Protein AF-A0A3S0Z6K5-F1 (afdb_monomer)

Structure (mmCIF, N/CA/C/O backbone):
data_AF-A0A3S0Z6K5-F1
#
_entry.id   AF-A0A3S0Z6K5-F1
#
loop_
_atom_site.group_PDB
_atom_site.id
_atom_site.type_symbol
_atom_site.label_atom_id
_atom_site.label_alt_id
_at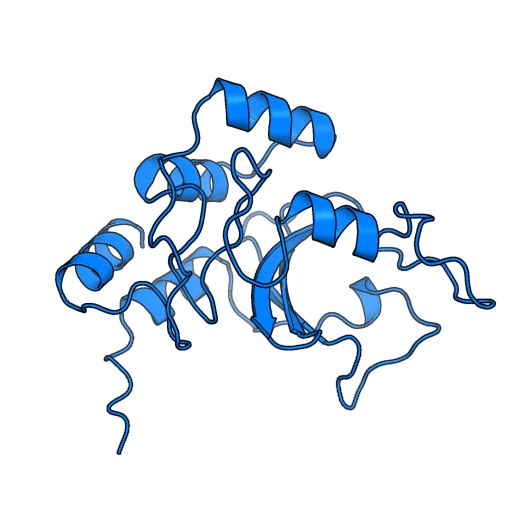om_site.label_comp_id
_atom_site.label_asym_id
_atom_site.label_entity_id
_atom_site.label_seq_id
_atom_site.pdbx_PDB_ins_code
_atom_site.Cartn_x
_atom_site.Cartn_y
_atom_site.Cartn_z
_atom_site.occupancy
_atom_site.B_iso_or_equiv
_atom_site.auth_seq_id
_atom_site.auth_comp_id
_atom_site.auth_asym_id
_atom_site.auth_atom_id
_atom_site.pdbx_PDB_model_num
ATOM 1 N N . MET A 1 1 ? -9.706 -9.983 10.184 1.00 84.06 1 MET A N 1
ATOM 2 C CA . MET A 1 1 ? -8.468 -9.216 9.931 1.00 84.06 1 MET A CA 1
ATOM 3 C C . MET A 1 1 ? -8.479 -7.825 10.587 1.00 84.06 1 MET A C 1
ATOM 5 O O . MET A 1 1 ? -7.818 -7.697 11.605 1.00 84.06 1 MET A O 1
ATOM 9 N N . ALA A 1 2 ? -9.256 -6.818 10.157 1.00 75.56 2 ALA A N 1
ATOM 10 C CA . ALA A 1 2 ? -9.131 -5.455 10.726 1.00 75.56 2 ALA A CA 1
ATOM 11 C C . ALA A 1 2 ? -9.366 -5.344 12.244 1.00 75.56 2 ALA A C 1
ATOM 13 O O . ALA A 1 2 ? -8.650 -4.616 12.917 1.00 75.56 2 ALA A O 1
ATOM 14 N N . ALA A 1 3 ? -10.300 -6.109 12.818 1.00 79.31 3 ALA A N 1
ATOM 15 C CA . ALA A 1 3 ? -10.465 -6.156 14.274 1.00 79.31 3 ALA A CA 1
ATOM 16 C C . ALA A 1 3 ? -9.234 -6.740 14.995 1.00 79.31 3 ALA A C 1
ATOM 18 O O . ALA A 1 3 ? -8.923 -6.316 16.103 1.00 79.31 3 ALA A O 1
ATOM 19 N N . ALA A 1 4 ? -8.530 -7.697 14.378 1.00 80.81 4 ALA A N 1
ATOM 20 C CA . ALA A 1 4 ? -7.280 -8.239 14.907 1.00 80.81 4 ALA A CA 1
ATOM 21 C C . ALA A 1 4 ? -6.153 -7.204 14.803 1.00 80.81 4 ALA A C 1
ATOM 23 O O . ALA A 1 4 ? -5.444 -7.002 15.781 1.00 80.81 4 ALA A O 1
ATOM 24 N N . VAL A 1 5 ? -6.069 -6.484 13.676 1.00 79.06 5 VAL A N 1
ATOM 25 C CA . VAL A 1 5 ? -5.158 -5.340 13.509 1.00 79.06 5 VAL A CA 1
ATOM 26 C C . VAL A 1 5 ? -5.417 -4.316 14.608 1.00 79.06 5 VAL A C 1
ATOM 28 O O . VAL A 1 5 ? -4.532 -4.057 15.411 1.00 79.06 5 VAL A O 1
ATOM 31 N N . SER A 1 6 ? -6.649 -3.813 14.740 1.00 79.69 6 SER A N 1
ATOM 32 C CA . SER A 1 6 ? -7.006 -2.870 15.804 1.00 79.69 6 SER A CA 1
ATOM 33 C C . SER A 1 6 ? -6.641 -3.408 17.186 1.00 79.69 6 SER A C 1
ATOM 35 O O . SER A 1 6 ? -6.065 -2.675 17.980 1.00 79.69 6 SER A O 1
ATOM 37 N N . ARG A 1 7 ? -6.923 -4.683 17.476 1.00 81.88 7 ARG A N 1
ATOM 38 C CA . ARG A 1 7 ? -6.587 -5.298 18.763 1.00 81.88 7 ARG A CA 1
ATOM 39 C C . ARG A 1 7 ? -5.079 -5.292 19.025 1.00 81.88 7 ARG A C 1
ATOM 41 O O . ARG A 1 7 ? -4.686 -4.850 20.100 1.00 81.88 7 ARG A O 1
ATOM 48 N N . ARG A 1 8 ? -4.252 -5.697 18.053 1.00 80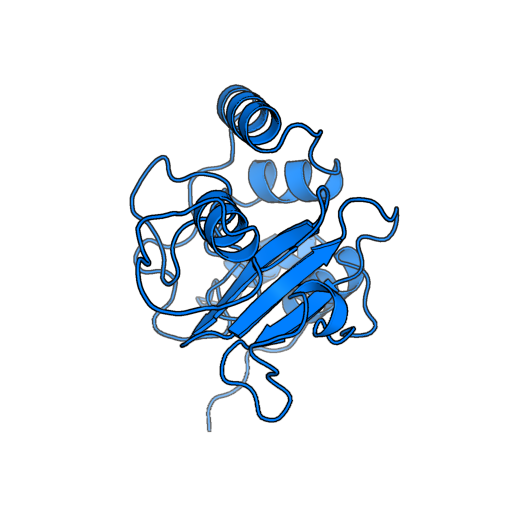.69 8 ARG A N 1
ATOM 49 C CA . ARG A 1 8 ? -2.782 -5.642 18.149 1.00 80.69 8 ARG A CA 1
ATOM 50 C C . ARG A 1 8 ? -2.313 -4.229 18.475 1.00 80.69 8 ARG A C 1
ATOM 52 O O . ARG A 1 8 ? -1.585 -4.058 19.443 1.00 80.69 8 ARG A O 1
ATOM 59 N N . LEU A 1 9 ? -2.816 -3.229 17.749 1.00 79.62 9 LEU A N 1
ATOM 60 C CA . LEU A 1 9 ? -2.452 -1.819 17.946 1.00 79.62 9 LEU A CA 1
ATOM 61 C C . LEU A 1 9 ? -2.832 -1.273 19.338 1.00 79.62 9 LEU A C 1
ATOM 63 O O . LEU A 1 9 ? -2.230 -0.306 19.787 1.00 79.62 9 LEU A O 1
ATOM 67 N N . HIS A 1 10 ? -3.822 -1.865 20.021 1.00 77.00 10 HIS A N 1
ATOM 68 C CA . HIS A 1 10 ? -4.183 -1.507 21.403 1.00 77.00 10 HIS A CA 1
ATOM 69 C C . HIS A 1 10 ? -3.412 -2.318 22.456 1.00 77.00 10 HIS A C 1
ATOM 71 O O . HIS A 1 10 ? -3.258 -1.865 23.587 1.00 77.00 10 HIS A O 1
ATOM 77 N N . GLN A 1 11 ? -2.988 -3.539 22.120 1.00 65.62 11 GLN A N 1
ATOM 78 C CA . GLN A 1 11 ? -2.340 -4.474 23.046 1.00 65.62 11 GLN A CA 1
ATOM 79 C C . GLN A 1 11 ? -0.818 -4.337 23.069 1.00 65.62 11 GLN A C 1
ATOM 81 O O . GLN A 1 11 ? -0.187 -4.705 24.058 1.00 65.62 11 GLN A O 1
ATOM 86 N N . THR A 1 12 ? -0.222 -3.827 21.994 1.00 59.69 12 THR A N 1
ATOM 87 C CA . THR A 1 12 ? 1.218 -3.617 21.875 1.00 59.69 12 THR A CA 1
ATOM 88 C C . THR A 1 12 ? 1.476 -2.138 21.599 1.00 59.69 12 THR A C 1
ATOM 90 O O . THR A 1 12 ? 0.760 -1.494 20.841 1.00 59.69 12 THR A O 1
ATOM 93 N N . SER A 1 13 ? 2.535 -1.573 22.180 1.00 61.84 13 SER A N 1
ATOM 94 C CA . SER A 1 13 ? 3.010 -0.224 21.833 1.00 61.84 13 SER A CA 1
ATOM 95 C C . SER A 1 13 ? 3.696 -0.168 20.457 1.00 61.84 13 SER A C 1
ATOM 97 O O . SER A 1 13 ? 4.334 0.829 20.122 1.00 61.84 13 SER A O 1
ATOM 99 N N . ARG A 1 14 ? 3.609 -1.247 19.664 1.00 68.38 14 ARG A N 1
ATOM 100 C CA . ARG A 1 14 ? 4.295 -1.416 18.382 1.00 68.38 14 ARG A CA 1
ATOM 101 C C . ARG A 1 14 ? 3.268 -1.443 17.254 1.00 68.38 14 ARG A C 1
ATOM 103 O O . ARG A 1 14 ? 2.641 -2.466 16.991 1.00 68.38 14 ARG A O 1
ATOM 110 N N . PHE A 1 15 ? 3.125 -0.307 16.577 1.00 77.94 15 PHE A N 1
ATOM 111 C CA . PHE A 1 15 ? 2.312 -0.185 15.364 1.00 77.94 15 PHE A CA 1
ATOM 112 C C . PHE A 1 15 ? 2.915 -0.956 14.177 1.00 77.94 15 PHE A C 1
ATOM 114 O O . PHE A 1 15 ? 2.192 -1.334 13.256 1.00 77.94 15 PHE A O 1
ATOM 121 N N . THR A 1 16 ? 4.226 -1.210 14.231 1.00 80.88 16 THR A N 1
ATOM 122 C CA . THR A 1 16 ? 5.055 -1.804 13.177 1.00 80.88 16 THR A CA 1
ATOM 123 C C . THR A 1 16 ? 6.018 -2.850 13.751 1.00 80.88 16 THR A C 1
ATOM 125 O O . THR A 1 16 ? 6.257 -2.863 14.962 1.00 80.88 16 THR A O 1
ATOM 128 N N . ASP A 1 17 ? 6.584 -3.721 12.909 1.00 80.62 17 ASP A N 1
ATOM 129 C CA . ASP A 1 17 ? 7.567 -4.724 13.363 1.00 80.62 17 ASP A CA 1
ATOM 130 C C . ASP A 1 17 ? 8.977 -4.136 13.526 1.00 80.62 17 ASP A C 1
ATOM 132 O O . ASP A 1 17 ? 9.724 -4.556 14.412 1.00 80.62 17 ASP A O 1
ATOM 136 N N . MET A 1 18 ? 9.327 -3.139 12.706 1.00 75.44 18 MET A N 1
ATOM 137 C CA . MET A 1 18 ? 10.636 -2.483 12.705 1.00 75.44 18 MET A CA 1
ATOM 138 C C . MET A 1 18 ? 10.651 -1.215 13.563 1.00 75.44 18 MET A C 1
ATOM 140 O O . MET A 1 18 ? 9.646 -0.507 13.684 1.00 75.44 18 MET A O 1
ATOM 144 N N . LEU A 1 19 ? 11.824 -0.935 14.145 1.00 64.56 19 LEU A N 1
ATOM 145 C CA . LEU A 1 19 ? 12.111 0.264 14.932 1.00 64.56 19 LEU A CA 1
ATOM 146 C C . LEU A 1 19 ? 13.085 1.215 14.195 1.00 64.56 19 LEU A C 1
ATOM 148 O O . LEU A 1 19 ? 13.924 0.750 13.421 1.00 64.56 19 LEU A O 1
ATOM 152 N N . PRO A 1 20 ? 13.025 2.535 14.472 1.00 60.47 20 PRO A N 1
ATOM 153 C CA . PRO A 1 20 ? 11.971 3.186 15.252 1.00 60.47 20 PRO A CA 1
ATOM 154 C C . PRO A 1 20 ? 10.618 3.052 14.530 1.00 60.47 20 PRO A C 1
ATOM 156 O O . PRO A 1 20 ? 10.613 2.862 13.311 1.00 60.47 20 PRO A O 1
ATOM 159 N N . PRO A 1 21 ? 9.480 3.114 15.252 1.00 56.59 21 PRO A N 1
ATOM 160 C CA . PRO A 1 21 ? 8.174 3.114 14.601 1.00 56.59 21 PRO A CA 1
ATOM 161 C C . PRO A 1 21 ? 8.134 4.236 13.560 1.00 56.59 21 PRO A C 1
ATOM 163 O O . PRO A 1 21 ? 8.932 5.179 13.650 1.00 56.59 21 PRO A O 1
ATOM 166 N N . ALA A 1 22 ? 7.195 4.173 12.609 1.00 55.75 22 ALA A N 1
ATOM 167 C CA . ALA A 1 22 ? 6.893 5.325 11.761 1.00 55.75 22 ALA A CA 1
ATOM 168 C C . ALA A 1 22 ? 6.890 6.585 12.643 1.00 55.75 22 ALA A C 1
ATOM 170 O O . ALA A 1 22 ? 6.193 6.613 13.659 1.00 55.75 22 ALA A O 1
ATOM 171 N N . ARG A 1 23 ? 7.759 7.557 12.319 1.00 53.47 23 ARG A N 1
ATOM 172 C CA . ARG A 1 23 ? 8.155 8.660 13.223 1.00 53.47 23 ARG A CA 1
ATOM 173 C C . ARG A 1 23 ? 6.969 9.387 13.869 1.00 53.47 23 ARG A C 1
ATOM 175 O O . ARG A 1 23 ? 7.113 9.897 14.974 1.00 53.47 23 ARG A O 1
ATOM 182 N N . ASP A 1 24 ? 5.819 9.355 13.199 1.00 61.62 24 ASP A N 1
ATOM 183 C CA . ASP A 1 24 ? 4.605 10.092 13.537 1.00 61.62 24 ASP A CA 1
ATOM 184 C C . ASP A 1 24 ? 3.406 9.184 13.900 1.00 61.62 24 ASP A C 1
ATOM 186 O O . ASP A 1 24 ? 2.285 9.669 14.036 1.00 61.62 24 ASP A O 1
ATOM 190 N N . GLY A 1 25 ? 3.621 7.872 14.076 1.00 74.94 25 GLY A N 1
ATOM 191 C CA . GLY A 1 25 ? 2.569 6.900 14.393 1.00 74.94 25 GLY A CA 1
ATOM 192 C C . GLY A 1 25 ? 1.649 6.563 13.212 1.00 74.94 25 GLY A C 1
ATOM 193 O O . GLY A 1 25 ? 2.038 6.671 12.048 1.00 74.94 25 GLY A O 1
ATOM 194 N N . ILE A 1 26 ? 0.427 6.115 13.517 1.00 84.50 26 ILE A N 1
ATOM 195 C CA . ILE A 1 26 ? -0.599 5.814 12.508 1.00 84.50 26 ILE A CA 1
ATOM 196 C C . ILE A 1 26 ? -1.145 7.127 11.939 1.00 84.50 26 ILE A C 1
ATOM 198 O O . ILE A 1 26 ? -1.588 7.998 12.690 1.00 84.50 26 ILE A O 1
ATOM 202 N N . GLY A 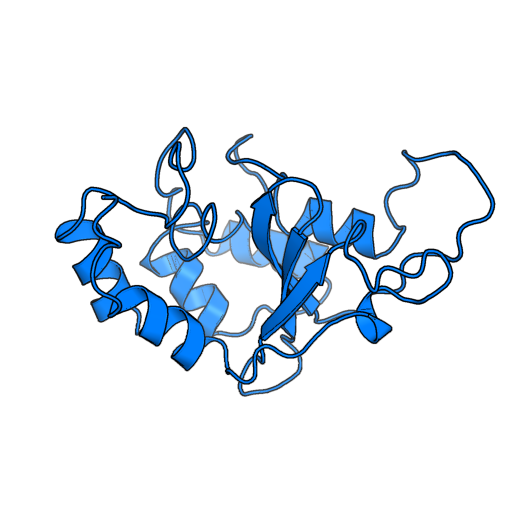1 27 ? -1.140 7.255 10.610 1.00 79.44 27 GLY A N 1
ATOM 203 C CA . GLY A 1 27 ? -1.691 8.424 9.927 1.00 79.44 27 GLY A CA 1
ATOM 204 C C . GLY A 1 27 ? -3.212 8.549 10.108 1.00 79.44 27 GLY A C 1
ATOM 205 O O . GLY A 1 27 ? -3.889 7.553 10.374 1.00 79.44 27 GLY A O 1
ATOM 206 N N . PRO A 1 28 ? -3.795 9.751 9.929 1.00 88.44 28 PRO A N 1
ATOM 207 C CA . PRO A 1 28 ? -5.247 9.905 9.920 1.00 88.44 28 PRO A CA 1
ATOM 208 C C . PRO A 1 28 ? -5.876 8.982 8.871 1.00 88.44 28 PRO A C 1
ATOM 210 O O . PRO A 1 28 ? -5.254 8.664 7.858 1.00 88.44 28 PRO A O 1
ATOM 213 N N . ALA A 1 29 ? -7.107 8.545 9.125 1.00 92.19 29 ALA A N 1
ATOM 214 C CA . ALA A 1 29 ? -7.877 7.754 8.174 1.00 92.19 29 ALA A CA 1
ATOM 215 C C . ALA A 1 29 ? -7.950 8.444 6.806 1.00 92.19 29 ALA A C 1
ATOM 217 O O . ALA A 1 29 ? -8.192 9.649 6.733 1.00 92.19 29 ALA A O 1
ATOM 218 N N . LEU A 1 30 ? -7.789 7.657 5.741 1.00 93.44 30 LEU A N 1
ATOM 219 C CA . LEU A 1 30 ? -7.998 8.119 4.374 1.00 93.44 30 LEU A CA 1
ATOM 220 C C . LEU A 1 30 ? -9.435 8.638 4.226 1.00 93.44 30 LEU A C 1
ATOM 222 O O . LEU A 1 30 ? -10.396 7.977 4.618 1.00 93.44 30 LEU A O 1
ATOM 226 N N . THR A 1 31 ? -9.604 9.818 3.651 1.00 94.00 31 THR A N 1
ATOM 227 C CA . THR A 1 31 ? -10.925 10.371 3.331 1.00 94.00 31 THR A CA 1
ATOM 228 C C . THR A 1 31 ? -11.383 9.933 1.940 1.00 94.00 31 THR A C 1
ATOM 230 O O . THR A 1 31 ? -10.573 9.566 1.091 1.00 94.00 31 THR A O 1
ATOM 233 N N . ALA A 1 32 ? -12.686 10.028 1.656 1.00 93.81 32 ALA A N 1
ATOM 234 C CA . ALA A 1 32 ? -13.216 9.751 0.316 1.00 93.81 32 ALA A CA 1
ATOM 235 C C . ALA A 1 32 ? -12.582 10.654 -0.762 1.00 93.81 32 ALA A C 1
ATOM 237 O O . ALA A 1 32 ? -12.251 10.192 -1.848 1.00 93.81 32 ALA A O 1
ATOM 238 N N . LYS A 1 33 ? -12.331 11.928 -0.433 1.00 93.81 33 LYS A N 1
ATOM 239 C CA . LYS A 1 33 ? -11.671 12.877 -1.339 1.00 93.81 33 LYS A CA 1
ATOM 240 C C . LYS A 1 33 ? -10.218 12.488 -1.624 1.00 93.81 33 LYS A C 1
ATOM 242 O O . LYS A 1 33 ? -9.765 12.595 -2.760 1.00 93.81 33 LYS A O 1
ATOM 247 N N . GLU A 1 34 ? -9.477 12.055 -0.605 1.00 93.38 34 GLU A N 1
ATOM 248 C CA . GLU A 1 34 ? -8.107 11.564 -0.794 1.00 93.38 34 GLU A CA 1
ATOM 249 C C . GLU A 1 34 ? -8.094 10.252 -1.580 1.00 93.38 34 GLU A C 1
ATOM 251 O O . GLU A 1 34 ? -7.254 10.096 -2.459 1.00 93.38 34 GLU A O 1
ATOM 256 N N . GLN A 1 35 ? -9.047 9.346 -1.333 1.00 94.81 35 GLN A N 1
ATOM 257 C CA . GLN A 1 35 ? -9.214 8.135 -2.136 1.00 94.81 35 GLN A CA 1
ATOM 258 C C . GLN A 1 35 ? -9.414 8.479 -3.618 1.00 94.81 35 GLN A C 1
ATOM 260 O O . GLN A 1 35 ? -8.700 7.943 -4.459 1.00 94.81 35 GLN A O 1
ATOM 265 N N . GLU A 1 36 ? -10.342 9.381 -3.948 1.00 95.19 36 GLU A N 1
ATOM 266 C CA . GLU A 1 36 ? -10.583 9.803 -5.334 1.00 95.19 36 GLU A CA 1
ATOM 267 C C . GLU A 1 36 ? -9.322 10.390 -5.982 1.00 95.19 36 GLU A C 1
ATOM 269 O O . GLU A 1 36 ? -9.010 10.073 -7.129 1.00 95.19 36 GLU A O 1
ATOM 274 N N . ALA A 1 37 ? -8.566 11.205 -5.240 1.00 93.75 37 ALA A N 1
ATOM 275 C CA . ALA A 1 37 ? -7.316 11.786 -5.719 1.00 93.75 37 ALA A CA 1
ATOM 276 C C . ALA A 1 37 ? -6.213 10.735 -5.934 1.00 93.75 37 ALA A C 1
ATOM 278 O O . ALA A 1 37 ? -5.430 10.852 -6.879 1.00 93.75 37 ALA A O 1
ATOM 279 N N . VAL A 1 38 ? -6.139 9.715 -5.074 1.00 94.00 38 VAL A N 1
ATOM 280 C CA . VAL A 1 38 ? -5.220 8.578 -5.228 1.00 94.00 38 VAL A CA 1
ATOM 281 C C . VAL A 1 38 ? -5.603 7.758 -6.458 1.00 94.00 38 VAL A C 1
ATOM 283 O O . VAL A 1 38 ? -4.765 7.522 -7.320 1.00 94.00 38 VAL A O 1
ATOM 286 N N . GLU A 1 39 ? -6.870 7.371 -6.595 1.00 95.75 39 GLU A N 1
ATOM 287 C CA . GLU A 1 39 ? -7.355 6.580 -7.734 1.00 95.75 39 GLU A CA 1
ATOM 288 C C . GLU A 1 39 ? -7.189 7.319 -9.069 1.00 95.75 39 GLU A C 1
ATOM 290 O O . GLU A 1 39 ? -6.863 6.700 -10.082 1.00 95.75 39 GLU A O 1
ATOM 295 N N . ALA A 1 40 ? -7.360 8.645 -9.077 1.00 94.00 40 ALA A N 1
ATOM 296 C CA . ALA A 1 40 ? -7.107 9.473 -10.253 1.00 94.00 40 ALA A CA 1
ATOM 297 C C . ALA A 1 40 ? -5.627 9.456 -10.676 1.00 94.00 40 ALA A C 1
ATOM 299 O O . ALA A 1 40 ? -5.345 9.386 -11.868 1.00 94.00 40 ALA A O 1
ATOM 300 N N . GLN A 1 41 ? -4.692 9.481 -9.718 1.00 91.31 41 GLN A N 1
ATOM 301 C CA . GLN A 1 41 ? -3.252 9.368 -9.994 1.00 91.31 41 GLN A CA 1
ATOM 302 C C . GLN A 1 41 ? -2.858 7.962 -10.455 1.00 91.31 41 GLN A C 1
ATOM 304 O O . GLN A 1 41 ? -2.040 7.814 -11.357 1.00 91.31 41 GLN A O 1
ATOM 309 N N . LEU A 1 42 ? -3.457 6.928 -9.860 1.00 91.19 42 LEU A N 1
ATOM 310 C CA . LEU A 1 42 ? -3.213 5.537 -10.238 1.00 91.19 42 LEU A CA 1
ATOM 311 C C . LEU A 1 42 ? -3.761 5.208 -11.635 1.00 91.19 42 LEU A C 1
ATOM 313 O O . LEU A 1 42 ? -3.192 4.374 -12.340 1.00 91.19 42 LEU A O 1
ATOM 317 N N . GLY A 1 43 ? -4.872 5.838 -12.030 1.00 93.38 43 GLY A N 1
ATOM 318 C CA . GLY A 1 43 ? -5.612 5.509 -13.251 1.00 93.38 43 GLY A CA 1
ATOM 319 C C . GLY A 1 43 ? -6.500 4.265 -13.116 1.00 93.38 43 GLY A C 1
ATOM 320 O O . GLY A 1 43 ? -7.017 3.766 -14.113 1.00 93.38 43 GLY A O 1
ATOM 321 N N . TRP A 1 44 ? -6.681 3.748 -11.898 1.00 94.56 44 TRP A N 1
ATOM 322 C CA . TRP A 1 44 ? -7.518 2.588 -11.584 1.00 94.56 44 TRP A CA 1
ATOM 323 C C . TRP A 1 44 ? -8.066 2.677 -10.152 1.00 94.56 44 TRP A C 1
ATOM 325 O O . TRP A 1 44 ? -7.584 3.447 -9.322 1.00 94.56 44 TRP A O 1
ATOM 335 N N . LYS A 1 45 ? -9.127 1.911 -9.876 1.00 95.69 45 LYS A N 1
ATOM 336 C CA . LYS A 1 45 ? -9.814 1.900 -8.577 1.00 95.69 45 LYS A CA 1
ATOM 337 C C . LYS A 1 45 ? -9.087 1.025 -7.570 1.00 95.69 45 LYS A C 1
ATOM 339 O O . LYS A 1 45 ? -8.741 -0.111 -7.889 1.00 95.69 45 LYS A O 1
ATOM 344 N N . LEU A 1 46 ? -8.921 1.517 -6.344 1.00 96.50 46 LEU A N 1
ATOM 345 C CA . LEU A 1 46 ? -8.341 0.708 -5.282 1.00 96.50 46 LEU A CA 1
ATOM 346 C C . LEU A 1 46 ? -9.283 -0.458 -4.940 1.00 96.50 46 LEU A C 1
ATOM 348 O O . LEU A 1 46 ? -10.498 -0.260 -4.837 1.00 96.50 46 LEU A O 1
ATOM 352 N N . PRO A 1 47 ? -8.749 -1.667 -4.706 1.00 96.81 47 PRO A N 1
ATOM 353 C CA . PR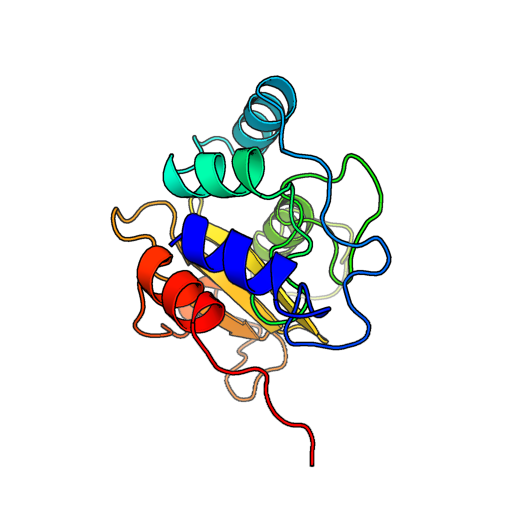O A 1 47 ? -9.526 -2.773 -4.174 1.00 96.81 47 PRO A CA 1
ATOM 354 C C . PRO A 1 47 ? -10.274 -2.373 -2.891 1.00 96.81 47 PRO A C 1
ATOM 356 O O . PRO A 1 47 ? -9.664 -1.767 -2.000 1.00 96.81 47 PRO A O 1
ATOM 359 N N . PRO A 1 48 ? -11.557 -2.758 -2.727 1.00 96.06 48 PRO A N 1
ATOM 360 C CA . PRO A 1 48 ? -12.353 -2.395 -1.553 1.00 96.06 48 PRO A CA 1
ATOM 361 C C . PRO A 1 48 ? -11.695 -2.750 -0.215 1.00 96.06 48 PRO A C 1
ATOM 363 O O . PRO A 1 48 ? -11.872 -2.036 0.770 1.00 96.06 48 PRO A O 1
ATOM 366 N N . LEU A 1 49 ? -10.902 -3.826 -0.174 1.00 94.88 49 LEU A N 1
ATOM 367 C CA . LEU A 1 49 ? -10.165 -4.221 1.022 1.00 94.88 49 LEU A CA 1
ATOM 368 C C . LEU A 1 49 ? -9.092 -3.199 1.426 1.00 94.88 49 LEU A C 1
ATOM 370 O O . LEU A 1 49 ? -8.971 -2.887 2.610 1.00 94.88 49 LEU A O 1
ATOM 374 N N . LEU A 1 50 ? -8.328 -2.672 0.463 1.00 95.69 50 LEU A N 1
ATOM 375 C CA . LEU A 1 50 ? -7.320 -1.645 0.734 1.00 95.69 50 LEU A CA 1
ATOM 376 C C . LEU A 1 50 ? -7.996 -0.357 1.195 1.00 95.69 50 LEU A C 1
ATOM 378 O O . LEU A 1 50 ? -7.608 0.194 2.222 1.00 95.69 50 LEU A O 1
ATOM 382 N N . VAL A 1 51 ? -9.064 0.065 0.510 1.00 96.19 51 VAL A N 1
ATOM 383 C CA . VAL A 1 51 ? -9.871 1.222 0.927 1.00 96.19 51 VAL A CA 1
ATOM 384 C C . VAL A 1 51 ? -10.345 1.047 2.369 1.00 96.19 51 VAL A C 1
ATOM 386 O O . VAL A 1 51 ? -10.135 1.924 3.203 1.00 96.19 51 VAL A O 1
ATOM 389 N N . PHE A 1 52 ? -10.909 -0.115 2.700 1.00 94.88 52 PHE A N 1
ATOM 390 C CA . PHE A 1 52 ? -11.371 -0.407 4.051 1.00 94.88 52 PHE A CA 1
ATOM 391 C C . PHE A 1 52 ? -10.250 -0.300 5.092 1.00 94.88 52 PHE A C 1
ATOM 393 O O . PHE A 1 52 ? -10.459 0.302 6.142 1.00 94.88 52 PHE A O 1
ATOM 400 N N . LEU A 1 53 ? -9.057 -0.836 4.818 1.00 94.00 53 LEU A N 1
ATOM 401 C CA . LEU A 1 53 ? -7.920 -0.739 5.737 1.00 94.00 53 LEU A CA 1
ATOM 402 C C . LEU A 1 53 ? -7.478 0.710 5.952 1.00 94.00 53 LEU A C 1
ATOM 404 O O . LEU A 1 53 ? -7.379 1.157 7.098 1.00 94.00 53 LEU A O 1
ATOM 408 N N . TYR A 1 54 ? -7.270 1.443 4.860 1.00 94.62 54 TYR A N 1
ATOM 409 C CA . TYR A 1 54 ? -6.765 2.811 4.896 1.00 94.62 54 TYR A CA 1
ATOM 410 C C . TYR A 1 54 ? -7.767 3.813 5.494 1.00 94.62 54 TYR A C 1
ATOM 412 O O . TYR A 1 54 ? -7.367 4.782 6.140 1.00 94.62 54 TYR A O 1
ATOM 420 N N . GLN A 1 55 ? -9.073 3.566 5.354 1.00 94.56 55 GLN A N 1
ATOM 421 C CA . GLN A 1 55 ? -10.118 4.382 5.983 1.00 94.56 55 GLN A CA 1
ATOM 422 C C . GLN A 1 55 ? -10.404 3.974 7.435 1.00 94.56 55 GLN A C 1
ATOM 424 O O . GLN A 1 55 ? -10.760 4.814 8.259 1.00 94.56 55 GLN A O 1
ATOM 429 N N . ARG A 1 56 ? -10.298 2.682 7.780 1.00 93.62 56 ARG A N 1
ATOM 430 C CA . ARG A 1 56 ? -10.700 2.198 9.112 1.00 93.62 56 ARG A CA 1
ATOM 431 C C . ARG A 1 56 ? -9.591 2.279 10.149 1.00 93.62 56 ARG A C 1
ATOM 433 O O . ARG A 1 56 ? -9.907 2.494 11.324 1.00 93.62 56 ARG A O 1
ATOM 440 N N . ILE A 1 57 ? -8.351 2.022 9.735 1.00 91.25 57 ILE A N 1
ATOM 441 C CA . ILE A 1 57 ? -7.183 1.955 10.619 1.00 91.25 57 ILE A CA 1
ATOM 442 C C . ILE A 1 57 ? -6.372 3.248 10.531 1.00 91.25 57 ILE A C 1
ATOM 444 O O . ILE A 1 57 ? -6.101 3.850 11.564 1.00 91.25 57 ILE A O 1
ATOM 448 N N . GLY A 1 58 ? -6.029 3.686 9.321 1.00 90.31 58 GLY A N 1
ATOM 449 C CA . GLY A 1 58 ? -5.251 4.902 9.082 1.00 90.31 58 GLY A CA 1
ATOM 450 C C . GLY A 1 58 ? -4.610 4.905 7.698 1.00 90.31 58 GLY A C 1
ATOM 451 O O . GLY A 1 58 ? -4.445 3.844 7.098 1.00 90.31 58 GLY A O 1
ATOM 452 N N . ASN A 1 59 ? -4.220 6.073 7.187 1.00 91.50 59 ASN A N 1
ATOM 453 C CA . ASN A 1 59 ? -3.514 6.203 5.909 1.00 91.50 59 ASN A CA 1
ATOM 454 C C . ASN A 1 59 ? -2.026 5.790 6.021 1.00 91.50 59 ASN A C 1
ATOM 456 O O . ASN A 1 59 ? -1.130 6.599 5.796 1.00 91.50 59 ASN A O 1
ATOM 460 N N . GLY A 1 60 ? -1.766 4.546 6.433 1.00 89.38 60 GLY A N 1
ATOM 461 C CA . GLY A 1 60 ? -0.427 3.999 6.672 1.00 89.38 60 GLY A CA 1
ATOM 462 C C . GLY A 1 60 ? 0.073 4.124 8.119 1.00 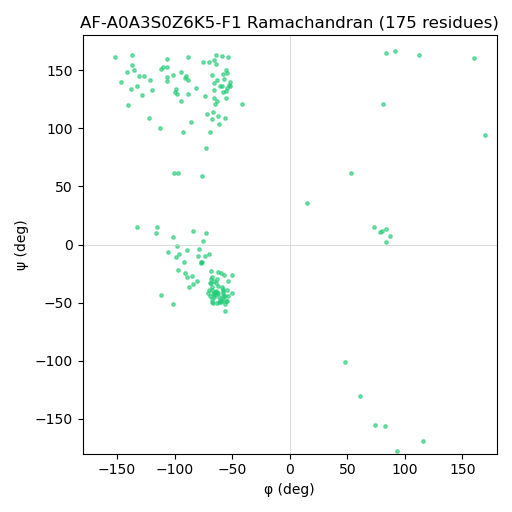89.38 60 GLY A C 1
ATOM 463 O O . GLY A 1 60 ? -0.640 4.583 9.016 1.00 89.38 60 GLY A O 1
ATOM 464 N N . GLY A 1 61 ? 1.308 3.671 8.354 1.00 85.81 61 GLY A N 1
ATOM 465 C CA . GLY A 1 61 ? 1.975 3.714 9.666 1.00 85.81 61 GLY A CA 1
ATOM 466 C C . GLY A 1 61 ? 1.636 2.554 10.613 1.00 85.81 61 GLY A C 1
ATOM 467 O O . GLY A 1 61 ? 1.947 2.616 11.801 1.00 85.81 61 GLY A O 1
ATOM 468 N N . PHE A 1 62 ? 1.007 1.494 10.104 1.00 88.81 62 PHE A N 1
ATOM 469 C CA . PHE A 1 62 ? 0.734 0.252 10.834 1.00 88.81 62 PHE A CA 1
ATOM 470 C C . PHE A 1 62 ? 1.020 -0.956 9.946 1.00 88.81 62 PHE A C 1
ATOM 472 O O . PHE A 1 62 ? 0.883 -0.843 8.735 1.00 88.81 62 PHE A O 1
ATOM 479 N N . GLY A 1 63 ? 1.339 -2.118 10.508 1.00 90.19 63 GLY A N 1
ATOM 480 C CA . GLY A 1 63 ? 1.543 -3.347 9.730 1.00 90.19 63 GLY A CA 1
ATOM 481 C C . GLY A 1 63 ? 2.973 -3.886 9.795 1.00 90.19 63 GLY A C 1
ATOM 482 O O . GLY A 1 63 ? 3.767 -3.417 10.611 1.00 90.19 63 GLY A O 1
ATOM 483 N N . PRO A 1 64 ? 3.310 -4.868 8.946 1.00 90.06 64 PRO A N 1
ATOM 484 C CA . PRO A 1 64 ? 4.654 -5.437 8.876 1.00 90.06 64 PRO A CA 1
ATOM 485 C C . PRO A 1 64 ? 5.732 -4.399 8.542 1.00 90.06 64 PRO A C 1
ATOM 487 O O . PRO A 1 64 ? 5.426 -3.327 8.021 1.00 90.06 64 PRO A O 1
ATOM 490 N N . GLY A 1 65 ? 7.003 -4.713 8.804 1.00 88.06 65 GLY A N 1
ATOM 491 C CA . GLY A 1 65 ? 8.131 -3.850 8.428 1.00 88.06 65 GLY A CA 1
ATOM 492 C C . GLY A 1 65 ? 8.067 -2.476 9.098 1.00 88.06 65 GLY A C 1
ATOM 493 O O . GLY A 1 65 ? 7.854 -2.398 10.310 1.00 88.06 65 GLY A O 1
ATOM 494 N N . TYR A 1 66 ? 8.220 -1.398 8.320 1.00 85.38 66 TYR A N 1
ATOM 495 C CA . TYR A 1 66 ? 7.970 -0.015 8.769 1.00 85.38 66 TYR A CA 1
ATOM 496 C C . TYR A 1 66 ? 6.491 0.407 8.681 1.00 85.38 66 TYR A C 1
ATOM 498 O O . TYR A 1 66 ? 6.164 1.582 8.860 1.00 85.38 66 TYR A O 1
ATOM 506 N N . GLY A 1 67 ? 5.593 -0.551 8.454 1.00 88.75 67 GLY A N 1
ATOM 507 C CA . GLY A 1 67 ? 4.166 -0.344 8.279 1.00 88.75 67 GLY A CA 1
ATOM 508 C C . GLY A 1 67 ? 3.770 -0.141 6.822 1.00 88.75 67 GLY A C 1
ATOM 509 O O . GLY A 1 67 ? 4.595 0.103 5.939 1.00 88.75 67 GLY A O 1
ATOM 510 N N . LEU A 1 68 ? 2.463 -0.232 6.589 1.00 91.75 68 LEU A N 1
ATOM 511 C CA . LEU A 1 68 ? 1.831 0.127 5.336 1.00 91.75 68 LEU A CA 1
ATOM 512 C C . LEU A 1 68 ? 2.190 1.570 4.991 1.00 91.75 68 LEU A C 1
ATOM 514 O O . LEU A 1 68 ? 2.077 2.475 5.826 1.00 91.75 68 LEU A O 1
ATOM 518 N N . MET A 1 69 ? 2.603 1.765 3.748 1.00 91.25 69 MET A N 1
ATOM 519 C CA . MET A 1 69 ? 2.940 3.064 3.196 1.00 91.25 69 MET A CA 1
ATOM 520 C C . MET A 1 69 ? 1.685 3.929 3.091 1.00 91.25 69 MET A C 1
ATOM 522 O O . MET A 1 69 ? 0.590 3.436 2.807 1.00 91.25 69 MET A O 1
ATOM 526 N N . GLU A 1 70 ? 1.851 5.232 3.296 1.00 90.06 70 GLU A N 1
ATOM 527 C CA . GLU A 1 70 ? 0.822 6.219 2.967 1.00 90.06 70 GLU A CA 1
ATOM 528 C C . GLU A 1 70 ? 0.533 6.156 1.456 1.00 90.06 70 GLU A C 1
ATOM 530 O O . GLU A 1 70 ? 1.471 6.054 0.666 1.00 90.06 70 GLU A O 1
ATOM 535 N N . LEU A 1 71 ? -0.736 6.199 1.030 1.00 90.50 71 LEU A N 1
ATOM 536 C CA . LEU A 1 71 ? -1.078 6.042 -0.396 1.00 90.50 71 LEU A CA 1
ATOM 537 C C . LEU A 1 71 ? -0.597 7.223 -1.251 1.00 90.50 71 LEU A C 1
ATOM 539 O O . LEU A 1 71 ? 0.071 7.038 -2.266 1.00 90.50 71 LEU A O 1
ATOM 543 N N . ALA A 1 72 ? -0.909 8.437 -0.805 1.00 81.69 72 ALA A N 1
ATOM 544 C CA . ALA A 1 72 ? -0.392 9.696 -1.323 1.00 81.69 72 ALA A CA 1
ATOM 545 C C . ALA A 1 72 ? -0.087 10.600 -0.132 1.00 81.69 72 ALA A C 1
ATOM 547 O O . ALA A 1 72 ? -0.914 10.717 0.772 1.00 81.69 72 ALA A O 1
ATOM 548 N N . ALA A 1 73 ? 1.081 11.239 -0.136 1.00 64.62 73 ALA A N 1
ATOM 549 C CA . ALA A 1 73 ? 1.486 12.102 0.964 1.00 64.62 73 ALA A CA 1
ATOM 550 C C . ALA A 1 73 ? 0.586 13.345 1.048 1.00 64.62 73 ALA A C 1
ATOM 552 O O . ALA A 1 73 ? 0.658 14.223 0.189 1.00 64.62 73 ALA A O 1
ATOM 553 N N . THR A 1 74 ? -0.201 13.468 2.120 1.00 58.88 74 THR A N 1
ATOM 554 C CA . THR A 1 74 ? -0.742 14.776 2.550 1.00 58.88 74 THR A CA 1
ATOM 555 C C . THR A 1 74 ? 0.172 15.469 3.559 1.00 58.88 74 THR A C 1
ATOM 557 O O . THR A 1 74 ? 0.066 16.673 3.797 1.00 58.88 74 THR A O 1
ATOM 560 N N . GLN A 1 75 ? 1.115 14.714 4.125 1.00 51.31 75 GLN A N 1
ATOM 561 C CA . GLN A 1 75 ? 2.186 15.146 5.019 1.00 51.31 75 GLN A CA 1
ATOM 562 C C . GLN A 1 75 ? 3.444 14.333 4.655 1.00 51.31 75 GLN A C 1
ATOM 564 O O . GLN A 1 75 ? 3.330 13.189 4.223 1.00 51.31 75 GLN A O 1
ATOM 569 N N . LYS A 1 76 ? 4.657 14.882 4.810 1.00 54.09 76 LYS A N 1
ATOM 570 C CA . LYS A 1 76 ? 5.898 14.101 4.623 1.00 54.09 76 LYS A CA 1
ATOM 571 C C . LYS A 1 76 ? 6.077 13.135 5.804 1.00 54.09 76 LYS A C 1
ATOM 573 O O . LYS A 1 76 ? 6.777 13.476 6.751 1.00 54.09 76 LYS A O 1
ATOM 578 N N . ARG A 1 77 ? 5.425 11.971 5.768 1.00 53.88 77 ARG A N 1
ATOM 579 C CA . ARG A 1 77 ? 5.510 10.932 6.808 1.00 53.88 77 ARG A CA 1
ATOM 580 C C . ARG A 1 77 ? 6.232 9.684 6.303 1.00 53.88 77 ARG A C 1
ATOM 582 O O . ARG A 1 77 ? 6.154 9.352 5.125 1.00 53.88 77 ARG A O 1
ATOM 589 N N . GLY A 1 78 ? 6.882 8.977 7.228 1.00 55.25 78 GLY A N 1
ATOM 590 C CA . GLY A 1 78 ? 7.419 7.629 7.006 1.00 55.25 78 GLY A CA 1
ATOM 591 C C . GLY A 1 78 ? 8.799 7.553 6.340 1.00 55.25 78 GLY A C 1
ATOM 592 O O . GLY A 1 78 ? 9.323 8.525 5.795 1.00 55.25 78 GLY A O 1
ATOM 593 N N . PHE A 1 79 ? 9.409 6.371 6.428 1.00 56.53 79 PHE A N 1
ATOM 594 C CA . PHE A 1 79 ? 10.625 6.023 5.692 1.00 56.53 79 PHE A CA 1
ATOM 595 C C . PHE A 1 79 ? 10.236 5.442 4.324 1.00 56.53 79 PHE A C 1
ATOM 597 O O . PHE A 1 79 ? 9.252 4.715 4.239 1.00 56.53 79 PHE A O 1
ATOM 604 N N . GLY A 1 80 ? 10.986 5.763 3.265 1.00 61.62 80 GLY A N 1
ATOM 605 C CA . GLY A 1 80 ? 10.722 5.239 1.914 1.00 61.62 80 GLY A CA 1
ATOM 606 C C . GLY A 1 80 ? 9.655 5.992 1.102 1.00 61.62 80 GLY A C 1
ATOM 607 O O . GLY A 1 80 ? 9.387 5.620 -0.032 1.00 61.62 80 GLY A O 1
ATOM 608 N N . GLY A 1 81 ? 9.069 7.074 1.629 1.00 75.50 81 GLY A N 1
ATOM 609 C CA . GLY A 1 81 ? 8.089 7.894 0.904 1.00 75.50 81 GLY A CA 1
ATOM 610 C C . GLY A 1 81 ? 6.660 7.336 0.941 1.00 75.50 81 GLY A C 1
ATOM 611 O O . GLY A 1 81 ? 6.284 6.626 1.869 1.00 75.50 81 GLY A O 1
ATOM 612 N N . ASN A 1 82 ? 5.842 7.707 -0.049 1.00 87.38 82 ASN A N 1
ATOM 613 C CA . ASN A 1 82 ? 4.464 7.222 -0.203 1.00 87.38 82 ASN A CA 1
ATOM 614 C C . ASN A 1 82 ? 4.361 6.222 -1.367 1.00 87.38 82 ASN A C 1
ATOM 616 O O . ASN A 1 82 ? 5.222 6.206 -2.249 1.00 87.38 82 ASN A O 1
ATOM 620 N N . ALA A 1 83 ? 3.306 5.409 -1.369 1.00 90.56 83 ALA A N 1
ATOM 621 C CA . ALA A 1 83 ? 3.115 4.325 -2.327 1.00 90.56 83 ALA A CA 1
ATOM 622 C C . ALA A 1 83 ? 3.117 4.811 -3.785 1.00 90.56 83 ALA A C 1
ATOM 624 O O . ALA A 1 83 ? 3.723 4.161 -4.631 1.00 90.56 83 ALA A O 1
ATOM 625 N N . ILE A 1 84 ? 2.499 5.963 -4.083 1.00 89.56 84 ILE A N 1
ATOM 626 C CA . ILE A 1 84 ? 2.490 6.541 -5.439 1.00 89.56 84 ILE A CA 1
ATOM 627 C C . ILE A 1 84 ? 3.888 6.997 -5.872 1.00 89.56 84 ILE A C 1
ATOM 629 O O . ILE A 1 84 ? 4.286 6.738 -7.003 1.00 89.56 84 ILE A O 1
ATOM 633 N N . ALA A 1 85 ? 4.654 7.644 -4.992 1.00 86.06 85 ALA A N 1
ATOM 634 C CA . ALA A 1 85 ? 6.014 8.072 -5.319 1.00 86.06 85 ALA A CA 1
ATOM 635 C C . ALA A 1 85 ? 6.917 6.872 -5.642 1.00 86.06 85 ALA A C 1
ATOM 637 O O . ALA A 1 85 ? 7.618 6.883 -6.652 1.00 86.06 85 ALA A O 1
ATOM 638 N N . VAL A 1 86 ? 6.844 5.811 -4.830 1.00 86.00 86 VAL A N 1
ATOM 639 C CA . VAL A 1 86 ? 7.581 4.568 -5.100 1.00 86.00 86 VAL A CA 1
ATOM 640 C C . VAL A 1 86 ? 7.071 3.902 -6.372 1.00 86.00 86 VAL A C 1
ATOM 642 O O . VAL A 1 86 ? 7.876 3.462 -7.181 1.00 86.00 86 VAL A O 1
ATOM 645 N N . LEU A 1 87 ? 5.758 3.873 -6.606 1.00 88.38 87 LEU A N 1
ATOM 646 C CA . LEU A 1 87 ? 5.197 3.328 -7.840 1.00 88.38 87 LEU A CA 1
ATOM 647 C C . LEU A 1 87 ? 5.743 4.055 -9.076 1.00 88.38 87 LEU A C 1
ATOM 649 O O . LEU A 1 87 ? 6.148 3.391 -10.020 1.00 88.38 87 LEU A O 1
ATOM 653 N N . ASN A 1 88 ? 5.796 5.388 -9.069 1.00 85.25 88 ASN A N 1
ATOM 654 C CA . ASN A 1 88 ? 6.331 6.167 -10.190 1.00 85.25 88 ASN A CA 1
ATOM 655 C C . ASN A 1 88 ? 7.815 5.863 -10.438 1.00 85.25 88 ASN A C 1
ATOM 657 O O . ASN A 1 88 ? 8.218 5.679 -11.585 1.00 85.25 88 ASN A O 1
ATOM 661 N N . PHE A 1 89 ? 8.608 5.734 -9.369 1.00 81.19 89 PHE A N 1
ATOM 662 C CA . PHE A 1 89 ? 9.998 5.283 -9.463 1.00 81.19 89 PHE A CA 1
ATOM 663 C C . PHE A 1 89 ? 10.096 3.885 -10.099 1.00 81.19 89 PHE A C 1
ATOM 665 O O . PHE A 1 89 ? 10.820 3.700 -11.073 1.00 81.19 89 PHE A O 1
ATOM 672 N N . LEU A 1 90 ? 9.297 2.921 -9.628 1.00 81.75 90 LEU A N 1
ATOM 673 C CA . LEU A 1 90 ? 9.263 1.548 -10.154 1.00 81.75 90 LEU A CA 1
ATOM 674 C C . LEU A 1 90 ? 8.644 1.414 -11.552 1.00 81.75 90 LEU A C 1
ATOM 676 O O . LEU A 1 90 ? 8.674 0.324 -12.118 1.00 81.75 90 LEU A O 1
ATOM 680 N N . ARG A 1 91 ? 8.051 2.481 -12.091 1.00 81.25 91 ARG A N 1
ATOM 681 C CA . ARG A 1 91 ? 7.546 2.553 -13.471 1.00 81.25 91 ARG A CA 1
ATOM 682 C C . ARG A 1 91 ? 8.516 3.250 -14.423 1.00 81.25 91 ARG A C 1
ATOM 684 O O . ARG A 1 91 ? 8.300 3.233 -15.631 1.00 81.25 91 ARG A O 1
ATOM 691 N N . GLY A 1 92 ? 9.558 3.882 -13.883 1.00 73.19 92 GLY A N 1
ATOM 692 C CA . GLY A 1 92 ? 10.468 4.726 -14.650 1.00 73.19 92 GLY A CA 1
ATOM 693 C C . GLY A 1 92 ? 9.834 6.058 -15.048 1.00 73.19 92 GLY A C 1
ATOM 694 O O . GLY A 1 92 ? 10.366 6.751 -15.909 1.00 73.19 92 GLY A O 1
ATOM 695 N N . ASP A 1 93 ? 8.706 6.419 -14.426 1.00 67.44 93 ASP A N 1
ATOM 696 C CA . ASP A 1 93 ? 7.999 7.679 -14.667 1.00 67.44 93 ASP A CA 1
ATOM 697 C C . ASP A 1 93 ? 8.706 8.862 -13.968 1.00 67.44 93 ASP A C 1
ATOM 699 O O . ASP A 1 93 ? 8.434 10.025 -14.273 1.00 67.44 93 ASP A O 1
ATOM 703 N N . ASP A 1 94 ? 9.623 8.580 -13.033 1.00 60.06 94 ASP A N 1
ATOM 704 C CA . ASP A 1 94 ? 10.465 9.581 -12.376 1.00 60.06 94 ASP A CA 1
ATOM 705 C C . ASP A 1 94 ? 11.807 9.746 -13.109 1.00 60.06 94 ASP A C 1
ATOM 707 O O . ASP A 1 94 ? 12.770 9.009 -12.894 1.00 60.06 94 ASP A O 1
ATOM 711 N N . SER A 1 95 ? 11.870 10.756 -13.977 1.00 49.75 95 SER A N 1
ATOM 712 C CA . SER A 1 95 ? 13.062 11.108 -14.754 1.00 49.75 95 SER A CA 1
ATOM 713 C C . SER A 1 95 ? 14.155 11.815 -13.940 1.00 49.75 95 SER A C 1
ATOM 715 O O . SER A 1 95 ? 15.144 12.252 -14.521 1.00 49.75 95 SER A O 1
ATOM 717 N N . SER A 1 96 ? 13.993 12.000 -12.621 1.00 48.66 96 SER A N 1
ATOM 718 C CA . SER A 1 96 ? 14.995 12.686 -11.785 1.00 48.66 96 SER A CA 1
ATOM 719 C C . SER A 1 96 ? 16.258 11.856 -11.518 1.00 48.66 96 SER A C 1
ATOM 721 O O . SER A 1 96 ? 17.261 12.393 -11.045 1.00 48.66 96 SER A O 1
ATOM 723 N N . LEU A 1 97 ? 16.244 10.572 -11.879 1.00 47.06 97 LEU A N 1
ATOM 724 C CA . LEU A 1 97 ? 17.400 9.681 -11.869 1.00 47.06 97 LEU A CA 1
ATOM 725 C C . LEU A 1 97 ? 18.013 9.600 -13.273 1.00 47.06 97 LEU A C 1
ATOM 727 O O . LEU A 1 97 ? 18.050 8.548 -13.906 1.00 47.06 97 LEU A O 1
ATOM 731 N N . GLU A 1 98 ? 18.488 10.734 -13.788 1.00 35.22 98 GLU A N 1
ATOM 732 C CA . GLU A 1 98 ? 19.300 10.745 -15.006 1.00 35.22 98 GLU A CA 1
ATOM 733 C C . GLU A 1 98 ? 20.651 10.066 -14.733 1.00 35.22 98 GLU A C 1
ATOM 735 O O . GLU A 1 98 ? 21.521 10.614 -14.052 1.00 35.22 98 GLU A O 1
ATOM 740 N N . GLY A 1 99 ? 20.847 8.862 -15.276 1.00 42.53 99 GLY A N 1
ATOM 741 C CA . GLY A 1 99 ? 22.143 8.195 -15.213 1.00 42.53 99 GLY A CA 1
ATOM 742 C C . GLY A 1 99 ? 22.147 6.732 -15.645 1.00 42.53 99 GLY A C 1
ATOM 743 O O . GLY A 1 99 ? 22.045 5.855 -14.798 1.00 42.53 99 GLY A O 1
ATOM 744 N N . LYS A 1 100 ? 22.470 6.522 -16.931 1.00 40.38 100 LYS A N 1
ATOM 745 C CA . LYS A 1 100 ? 22.864 5.267 -17.613 1.00 40.38 100 LYS A CA 1
ATOM 746 C C . LYS A 1 100 ? 21.716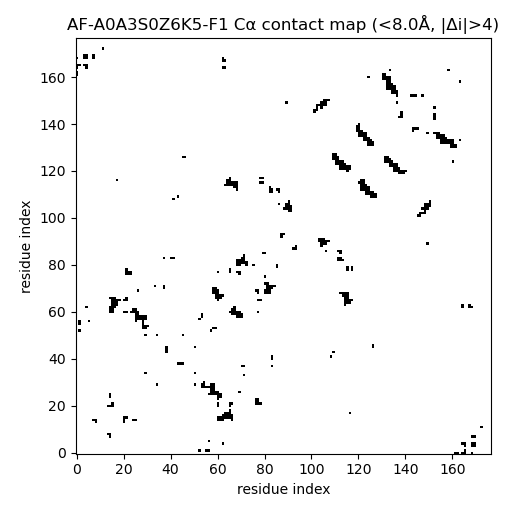 4.343 -18.017 1.00 40.38 100 LYS A C 1
ATOM 748 O O . LYS A 1 100 ? 20.997 3.883 -17.151 1.00 40.38 100 LYS A O 1
ATOM 753 N N . ASP A 1 101 ? 21.632 4.078 -19.326 1.00 47.94 101 ASP A N 1
ATOM 754 C CA . ASP A 1 101 ? 21.205 2.867 -20.066 1.00 47.94 101 ASP A CA 1
ATOM 755 C C . ASP A 1 101 ? 20.435 1.740 -19.333 1.00 47.94 101 ASP A C 1
ATOM 757 O O . ASP A 1 101 ? 20.623 0.566 -19.642 1.00 47.94 101 ASP A O 1
ATOM 761 N N . GLN A 1 102 ? 19.563 2.050 -18.378 1.00 50.28 102 GLN A N 1
ATOM 762 C CA . GLN A 1 102 ? 18.709 1.069 -17.721 1.00 50.28 102 GLN A CA 1
ATOM 763 C C . GLN A 1 102 ? 17.415 0.936 -18.528 1.00 50.28 102 GLN A C 1
ATOM 765 O O . GLN A 1 102 ? 16.792 1.957 -18.850 1.00 50.28 102 GLN A O 1
ATOM 770 N N . PRO A 1 103 ? 16.982 -0.288 -18.884 1.00 46.16 103 PRO A N 1
ATOM 771 C CA . PRO A 1 103 ? 15.625 -0.475 -19.373 1.00 46.16 103 PRO A CA 1
ATOM 772 C C . PRO A 1 103 ? 14.653 0.046 -18.302 1.00 46.16 103 PRO A C 1
ATOM 774 O O . PRO A 1 103 ? 14.933 -0.089 -17.108 1.00 46.16 103 PRO A O 1
ATOM 777 N N . PRO A 1 104 ? 13.535 0.682 -18.691 1.00 52.88 104 PRO A N 1
ATOM 778 C CA . PRO A 1 104 ? 12.634 1.272 -17.714 1.00 52.88 104 PRO A CA 1
ATOM 779 C C . PRO A 1 104 ? 12.141 0.179 -16.759 1.00 52.88 104 PRO A C 1
ATOM 781 O O . PRO A 1 104 ? 11.775 -0.908 -17.224 1.00 52.88 104 PRO A O 1
ATOM 784 N N . PRO A 1 105 ? 12.097 0.433 -15.440 1.00 58.69 105 PRO A N 1
ATOM 785 C CA . PRO A 1 105 ? 11.457 -0.496 -14.531 1.00 58.69 105 PRO A CA 1
ATOM 786 C C . PRO A 1 105 ? 9.978 -0.566 -14.938 1.00 58.69 105 PRO A C 1
ATOM 788 O O . PRO A 1 105 ? 9.251 0.416 -14.896 1.00 58.69 105 PRO A O 1
ATOM 791 N N . ALA A 1 106 ? 9.552 -1.705 -15.482 1.00 69.88 106 ALA A N 1
ATOM 792 C CA . ALA A 1 106 ? 8.241 -1.838 -16.114 1.00 69.88 106 ALA A CA 1
ATOM 793 C C . ALA A 1 106 ? 7.251 -2.519 -15.165 1.00 69.88 106 ALA A C 1
ATOM 795 O O . ALA A 1 106 ? 6.752 -3.608 -15.444 1.00 69.88 106 ALA A O 1
ATOM 796 N N . LEU A 1 107 ? 6.973 -1.902 -14.014 1.00 82.94 107 LEU A N 1
ATOM 797 C CA . LEU A 1 107 ? 5.883 -2.372 -13.165 1.00 82.94 107 LEU A CA 1
ATOM 798 C C . LEU A 1 107 ? 4.538 -2.027 -13.826 1.00 82.94 107 LEU A C 1
ATOM 800 O O . LEU A 1 107 ? 4.179 -0.854 -13.963 1.00 82.94 107 LEU A O 1
ATOM 804 N N . ARG A 1 108 ? 3.781 -3.034 -14.279 1.00 82.50 108 ARG A N 1
ATOM 805 C CA . ARG A 1 108 ? 2.519 -2.776 -14.989 1.00 82.50 108 ARG A CA 1
ATOM 806 C C . ARG A 1 108 ? 1.440 -2.235 -14.034 1.00 82.50 108 ARG A C 1
ATOM 808 O O . ARG A 1 108 ? 1.462 -2.465 -12.824 1.00 82.50 108 ARG A O 1
ATOM 815 N N . ALA A 1 109 ? 0.453 -1.535 -14.595 1.00 88.31 109 ALA A N 1
ATOM 816 C CA . ALA A 1 109 ? -0.660 -0.976 -13.827 1.00 88.31 109 ALA A CA 1
ATOM 817 C C . ALA A 1 109 ? -1.389 -2.050 -12.994 1.00 88.31 109 ALA A C 1
ATOM 819 O O . ALA A 1 109 ? -1.500 -3.213 -13.396 1.00 88.31 109 ALA A O 1
ATOM 820 N N . GLY A 1 110 ? -1.905 -1.638 -11.835 1.00 92.25 110 GLY A N 1
ATOM 821 C CA . GLY A 1 110 ? -2.602 -2.517 -10.900 1.00 92.25 110 GLY A CA 1
ATOM 822 C C . GLY A 1 110 ? -1.699 -3.238 -9.897 1.00 92.25 110 GLY A C 1
ATOM 823 O O . GLY A 1 110 ? -2.211 -4.064 -9.157 1.00 92.25 110 GLY A O 1
ATOM 824 N N . VAL A 1 111 ? -0.401 -2.934 -9.823 1.00 93.81 111 VAL A N 1
ATOM 825 C CA . VAL A 1 111 ? 0.453 -3.325 -8.687 1.00 93.81 111 VAL A CA 1
ATOM 826 C C . VAL A 1 111 ? 0.751 -2.094 -7.839 1.00 93.81 111 VAL A C 1
ATOM 828 O O . VAL A 1 111 ? 0.956 -1.007 -8.379 1.00 93.81 111 VAL A O 1
ATOM 831 N N . LEU A 1 112 ? 0.756 -2.253 -6.515 1.00 94.19 112 LEU A N 1
ATOM 832 C CA . LEU A 1 112 ? 1.003 -1.166 -5.573 1.00 94.19 112 LEU A CA 1
ATOM 833 C C . LEU A 1 112 ? 2.107 -1.544 -4.571 1.00 94.19 112 LEU A C 1
ATOM 835 O O . LEU A 1 112 ? 1.995 -2.587 -3.923 1.00 94.19 112 LEU A O 1
ATOM 839 N N . PRO A 1 113 ? 3.138 -0.703 -4.381 1.00 93.00 113 PRO A N 1
ATOM 840 C CA . PRO A 1 113 ? 4.045 -0.816 -3.244 1.00 93.00 113 PRO A CA 1
ATOM 841 C C . PRO A 1 113 ? 3.268 -0.596 -1.946 1.00 93.00 113 PRO A C 1
ATOM 843 O O . PRO A 1 113 ? 2.601 0.425 -1.780 1.00 93.00 113 PRO A O 1
ATOM 846 N N . LEU A 1 114 ? 3.323 -1.566 -1.038 1.00 93.56 114 LEU A N 1
ATOM 847 C CA . LEU A 1 114 ? 2.479 -1.590 0.151 1.00 93.56 114 LEU A CA 1
ATOM 848 C C . LEU A 1 114 ? 3.270 -1.390 1.440 1.00 93.56 114 LEU A C 1
ATOM 850 O O . LEU A 1 114 ? 2.816 -0.651 2.307 1.00 93.56 114 LEU A O 1
ATOM 854 N N . VAL A 1 115 ? 4.428 -2.037 1.585 1.00 92.38 115 VAL A N 1
ATOM 855 C CA . VAL A 1 115 ? 5.276 -1.942 2.786 1.00 92.38 115 VAL A CA 1
ATOM 856 C C . VAL A 1 115 ? 6.715 -1.696 2.374 1.00 92.38 115 VAL A C 1
ATOM 858 O O . VAL A 1 115 ? 7.221 -2.351 1.467 1.00 92.38 115 VAL A O 1
ATOM 861 N N . TYR A 1 116 ? 7.374 -0.783 3.082 1.00 88.94 116 TYR A N 1
ATOM 862 C CA . TYR A 1 116 ? 8.814 -0.576 2.999 1.00 88.94 116 TYR A CA 1
ATOM 863 C C . TYR A 1 116 ? 9.517 -1.295 4.154 1.00 88.94 116 TYR A C 1
ATOM 865 O O . TYR A 1 116 ? 9.100 -1.193 5.313 1.00 88.94 116 TYR A O 1
ATOM 873 N N . TRP A 1 117 ? 10.597 -2.008 3.840 1.00 87.25 117 TRP A N 1
ATOM 874 C CA . TRP A 1 117 ? 11.368 -2.792 4.810 1.00 87.25 117 TRP A CA 1
ATOM 875 C C . TRP A 1 117 ? 12.713 -2.161 5.182 1.00 87.25 117 TRP A C 1
ATOM 877 O O . TRP A 1 117 ? 13.356 -2.624 6.121 1.00 87.25 117 TRP A O 1
ATOM 887 N N . GLY A 1 118 ? 13.113 -1.076 4.513 1.00 80.50 118 GLY A N 1
ATOM 888 C CA . GLY A 1 118 ? 14.458 -0.508 4.621 1.00 80.50 118 GLY A CA 1
ATOM 889 C C . GLY A 1 118 ? 15.247 -0.672 3.322 1.00 80.50 118 GLY A C 1
ATOM 890 O O . GLY A 1 118 ? 14.884 -1.483 2.474 1.00 80.50 118 GLY A O 1
ATOM 891 N N . CYS A 1 119 ? 16.326 0.103 3.185 1.00 80.12 119 CYS A N 1
ATOM 892 C CA . CYS A 1 119 ? 17.187 0.155 2.000 1.00 80.12 119 CYS A CA 1
ATOM 893 C C . CYS A 1 119 ? 16.387 0.296 0.691 1.00 80.12 119 CYS A C 1
ATOM 895 O O . CYS A 1 119 ? 15.920 1.386 0.361 1.00 80.12 119 CYS A O 1
ATOM 897 N N . THR A 1 120 ? 16.225 -0.813 -0.022 1.00 80.88 120 THR A N 1
ATOM 898 C CA . THR A 1 120 ? 15.614 -0.925 -1.347 1.00 80.88 120 THR A CA 1
ATOM 899 C C . THR A 1 120 ? 14.598 -2.073 -1.422 1.00 80.88 120 THR A C 1
ATOM 901 O O . THR A 1 120 ? 14.139 -2.430 -2.506 1.00 80.88 120 THR A O 1
ATOM 904 N N . ALA A 1 121 ? 14.178 -2.591 -0.259 1.00 87.88 121 ALA A N 1
ATOM 905 C CA . ALA A 1 121 ? 13.267 -3.721 -0.131 1.00 87.88 121 ALA A CA 1
ATOM 906 C C . ALA A 1 121 ? 11.815 -3.294 0.151 1.00 87.88 121 ALA A C 1
ATOM 908 O O . ALA A 1 121 ? 11.521 -2.522 1.075 1.00 87.88 121 ALA A O 1
ATOM 909 N N . TYR A 1 122 ? 10.888 -3.868 -0.616 1.00 91.50 122 TYR A N 1
ATOM 910 C CA . TYR A 1 122 ? 9.460 -3.573 -0.582 1.00 91.50 122 TYR A CA 1
ATOM 911 C C . TYR A 1 122 ? 8.614 -4.849 -0.612 1.00 91.50 122 TYR A C 1
ATOM 913 O O . TYR A 1 122 ? 8.972 -5.854 -1.226 1.00 91.50 122 TYR A O 1
ATOM 921 N N . THR A 1 123 ? 7.435 -4.784 0.006 1.00 94.31 123 THR A N 1
ATOM 922 C CA . THR A 1 123 ? 6.327 -5.681 -0.335 1.00 94.31 123 THR A CA 1
ATOM 923 C C . THR A 1 123 ? 5.382 -4.961 -1.278 1.00 94.31 123 THR A C 1
ATOM 925 O O . THR A 1 123 ? 4.931 -3.855 -0.974 1.00 94.31 123 THR A O 1
ATOM 928 N N . LEU A 1 124 ? 5.051 -5.605 -2.391 1.00 95.12 124 LEU A N 1
ATOM 929 C CA . LEU A 1 124 ? 4.053 -5.149 -3.350 1.00 95.12 124 LEU A CA 1
ATOM 930 C C . LEU A 1 124 ? 2.791 -6.001 -3.252 1.00 95.12 124 LEU A C 1
ATOM 932 O O . LEU A 1 124 ? 2.852 -7.173 -2.886 1.00 95.12 124 LEU A O 1
ATOM 936 N N . VAL A 1 125 ? 1.653 -5.419 -3.615 1.00 96.38 125 VAL A N 1
ATOM 937 C CA . VAL A 1 125 ? 0.373 -6.119 -3.745 1.00 96.38 125 VAL A CA 1
ATOM 938 C C . VAL A 1 125 ? -0.144 -6.006 -5.172 1.00 96.38 125 VAL A C 1
ATOM 940 O O . VAL A 1 125 ? -0.155 -4.920 -5.754 1.00 96.38 125 VAL A O 1
ATOM 943 N N . ASP A 1 126 ? -0.582 -7.128 -5.737 1.00 95.62 126 ASP A N 1
ATOM 944 C CA . ASP A 1 126 ? -1.264 -7.155 -7.027 1.00 95.62 126 ASP A CA 1
ATOM 945 C C . ASP A 1 126 ? -2.766 -6.897 -6.835 1.00 95.62 126 ASP A C 1
ATOM 947 O O . ASP A 1 126 ? -3.521 -7.761 -6.395 1.00 95.62 126 ASP A O 1
ATOM 951 N N . CYS A 1 127 ? -3.211 -5.694 -7.190 1.00 96.38 127 CYS A N 1
ATOM 952 C CA . CYS A 1 127 ? -4.597 -5.240 -7.096 1.00 96.38 127 CYS A CA 1
ATOM 953 C C . CYS A 1 127 ? -5.502 -5.750 -8.228 1.00 96.38 127 CYS A C 1
ATOM 955 O O . CYS A 1 127 ? -6.697 -5.449 -8.228 1.00 96.38 127 CYS A O 1
ATOM 957 N N . ARG A 1 128 ? -4.961 -6.475 -9.213 1.00 93.81 128 ARG A N 1
ATOM 958 C CA . ARG A 1 128 ? -5.731 -7.016 -10.346 1.00 93.81 128 ARG A CA 1
ATOM 959 C C . ARG A 1 128 ? -6.369 -8.353 -10.002 1.00 93.81 128 ARG A C 1
ATOM 961 O O . ARG A 1 128 ? -7.379 -8.719 -10.601 1.00 93.81 128 ARG A O 1
ATOM 968 N N . ALA A 1 129 ? -5.762 -9.089 -9.075 1.00 93.19 129 ALA A N 1
ATOM 969 C CA . ALA A 1 129 ? -6.234 -10.389 -8.637 1.00 93.19 129 ALA A CA 1
ATOM 970 C C . ALA A 1 129 ? -7.188 -10.253 -7.432 1.00 93.19 129 ALA A C 1
ATOM 972 O O . ALA A 1 129 ? -6.994 -9.388 -6.574 1.00 93.19 129 ALA A O 1
ATOM 973 N N . PRO A 1 130 ? -8.239 -11.087 -7.351 1.00 89.50 130 PRO A N 1
ATOM 974 C CA . PRO A 1 130 ? -9.283 -10.954 -6.334 1.00 89.50 130 PRO A CA 1
ATOM 975 C C . PRO A 1 130 ? -8.797 -11.238 -4.903 1.00 89.50 130 PRO A C 1
ATOM 977 O O . PRO A 1 130 ? -9.361 -10.702 -3.951 1.00 89.50 130 PRO A O 1
ATOM 980 N N . ASP A 1 131 ? -7.771 -12.071 -4.746 1.00 91.69 131 ASP A N 1
ATOM 981 C CA . ASP A 1 131 ? -7.151 -12.455 -3.474 1.00 91.69 131 ASP A CA 1
ATOM 982 C C . ASP A 1 131 ? -6.004 -11.526 -3.045 1.00 91.69 131 ASP A C 1
ATOM 984 O O . ASP A 1 131 ? -5.505 -11.641 -1.922 1.00 91.69 131 ASP A O 1
ATOM 988 N N . LEU A 1 132 ? -5.645 -10.559 -3.897 1.00 96.31 132 LEU A N 1
ATOM 989 C CA . LEU A 1 132 ? -4.628 -9.542 -3.637 1.00 96.31 132 LEU A CA 1
ATOM 990 C C . LEU A 1 132 ? -3.291 -10.167 -3.199 1.00 96.31 132 LEU A C 1
ATOM 992 O O . LEU A 1 132 ? -2.855 -9.934 -2.067 1.00 96.31 132 LEU A O 1
ATOM 996 N N . PRO A 1 133 ? -2.651 -10.994 -4.045 1.00 96.88 133 PRO A N 1
ATOM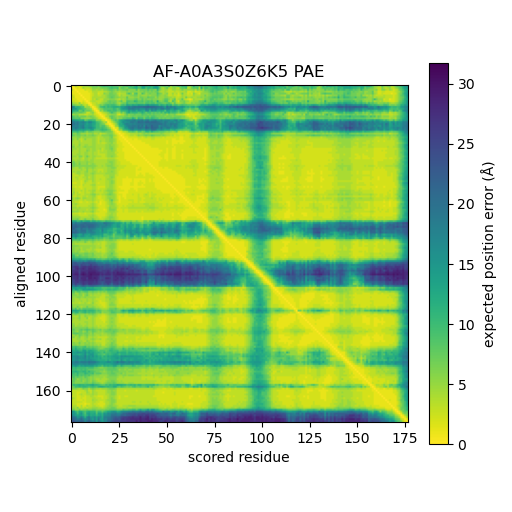 997 C CA . PRO A 1 133 ? -1.419 -11.671 -3.685 1.00 96.88 133 PRO A CA 1
ATOM 998 C C . PRO A 1 133 ? -0.312 -10.651 -3.424 1.00 96.88 133 PRO A C 1
ATOM 1000 O O . PRO A 1 133 ? -0.210 -9.620 -4.103 1.00 96.88 133 PRO A O 1
ATOM 1003 N N . VAL A 1 134 ? 0.505 -10.944 -2.413 1.00 96.19 134 VAL A N 1
ATOM 1004 C CA . VAL A 1 134 ? 1.630 -10.099 -2.008 1.00 96.19 134 VAL A CA 1
ATOM 1005 C C . VAL A 1 134 ? 2.969 -10.707 -2.414 1.00 96.19 134 VAL A C 1
ATOM 1007 O O . VAL A 1 134 ? 3.176 -11.923 -2.370 1.00 96.19 134 VAL A O 1
ATOM 1010 N N . PHE A 1 135 ? 3.895 -9.835 -2.793 1.00 95.69 135 PHE A N 1
ATOM 1011 C CA . PHE A 1 135 ? 5.204 -10.191 -3.323 1.00 95.69 135 PHE A CA 1
ATOM 1012 C C . PHE A 1 135 ? 6.289 -9.400 -2.609 1.00 95.69 135 PHE A C 1
ATOM 1014 O O . PHE A 1 135 ? 6.088 -8.229 -2.292 1.00 95.69 135 PHE A O 1
ATOM 1021 N N . SER A 1 136 ? 7.448 -10.007 -2.392 1.00 93.06 136 SER A N 1
ATOM 1022 C CA . SER A 1 136 ? 8.663 -9.284 -2.025 1.00 93.06 136 SER A CA 1
ATOM 1023 C C . SER A 1 136 ? 9.435 -8.873 -3.270 1.00 93.06 136 SER A C 1
ATOM 1025 O O . SER A 1 136 ? 9.503 -9.619 -4.247 1.00 93.06 136 SER A O 1
ATOM 1027 N N . TRP A 1 137 ? 10.064 -7.709 -3.203 1.00 90.88 137 TRP A N 1
ATOM 1028 C CA . TRP A 1 137 ? 11.013 -7.241 -4.201 1.00 90.88 137 TRP A CA 1
ATOM 1029 C C . TRP A 1 137 ? 12.091 -6.403 -3.518 1.00 90.88 137 TRP A C 1
ATOM 1031 O O . TRP A 1 137 ? 11.788 -5.626 -2.613 1.00 90.88 137 TRP A O 1
ATOM 1041 N N . ASP A 1 138 ? 13.335 -6.569 -3.948 1.00 86.88 138 ASP A N 1
ATOM 1042 C CA . ASP A 1 138 ? 14.497 -5.865 -3.418 1.00 86.88 138 ASP A CA 1
ATOM 1043 C C . ASP A 1 138 ? 1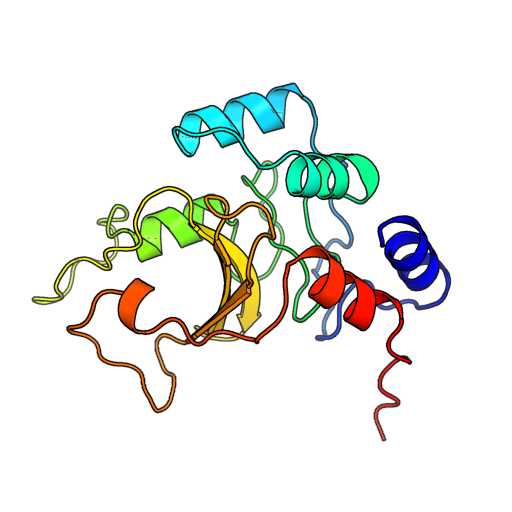5.418 -5.502 -4.582 1.00 86.88 138 ASP A C 1
ATOM 1045 O O . ASP A 1 138 ? 15.861 -6.386 -5.318 1.00 86.88 138 ASP A O 1
ATOM 1049 N N . CYS A 1 139 ? 15.673 -4.207 -4.771 1.00 76.31 139 CYS A N 1
ATOM 1050 C CA . CYS A 1 139 ? 16.463 -3.733 -5.904 1.00 76.31 139 CYS A CA 1
ATOM 1051 C C . CYS A 1 139 ? 17.972 -3.956 -5.733 1.00 76.31 139 CYS A C 1
ATOM 1053 O O . CYS A 1 139 ? 18.690 -3.907 -6.727 1.00 76.31 139 CYS A O 1
ATOM 1055 N N . ASP A 1 140 ? 18.434 -4.235 -4.508 1.00 77.69 140 ASP A N 1
ATOM 1056 C CA . ASP A 1 140 ? 19.818 -4.627 -4.208 1.00 77.69 140 ASP A CA 1
ATOM 1057 C C . ASP A 1 140 ? 19.902 -6.068 -3.668 1.00 77.69 140 ASP A C 1
ATOM 1059 O O . ASP A 1 140 ? 20.916 -6.479 -3.095 1.00 77.69 140 ASP A O 1
ATOM 1063 N N . GLY A 1 141 ? 18.824 -6.843 -3.828 1.00 74.38 141 GLY A N 1
ATOM 1064 C CA . GLY A 1 141 ? 18.749 -8.225 -3.375 1.00 74.38 141 GLY A CA 1
ATOM 1065 C C . GLY A 1 141 ? 19.739 -9.149 -4.102 1.00 74.38 141 GLY A C 1
ATOM 1066 O O . GLY A 1 141 ? 20.231 -8.823 -5.182 1.00 74.38 141 GLY A O 1
ATOM 1067 N N . PRO A 1 142 ? 20.012 -10.350 -3.558 1.00 72.81 142 PRO A N 1
ATOM 1068 C CA . PRO A 1 142 ? 20.939 -11.307 -4.173 1.00 72.81 142 PRO A CA 1
ATOM 1069 C C . PRO A 1 142 ? 20.518 -11.745 -5.585 1.00 72.81 142 PRO A C 1
ATOM 1071 O O . PRO A 1 142 ? 21.373 -12.129 -6.380 1.00 72.81 142 PRO A O 1
ATOM 1074 N N . ASP A 1 143 ? 19.221 -11.655 -5.890 1.00 70.88 143 ASP A N 1
ATOM 1075 C CA . ASP A 1 143 ? 18.630 -12.012 -7.182 1.00 70.88 143 ASP A CA 1
ATOM 1076 C C . ASP A 1 143 ? 18.332 -10.786 -8.068 1.00 70.88 143 ASP A C 1
ATOM 1078 O O . ASP A 1 143 ? 17.704 -10.926 -9.121 1.00 70.88 143 ASP A O 1
ATOM 1082 N N . ALA A 1 144 ? 18.754 -9.583 -7.654 1.00 72.56 144 ALA A N 1
ATOM 1083 C CA . ALA A 1 144 ? 18.485 -8.350 -8.384 1.00 72.56 144 ALA A CA 1
ATOM 1084 C C . ALA A 1 144 ? 19.195 -8.346 -9.744 1.00 72.56 144 ALA A C 1
ATOM 1086 O O . ALA A 1 144 ? 20.411 -8.520 -9.852 1.00 72.56 144 ALA A O 1
ATOM 1087 N N . GLN A 1 145 ? 18.418 -8.112 -10.798 1.00 71.62 145 GLN A N 1
ATOM 1088 C CA . GLN A 1 145 ? 18.890 -8.016 -12.174 1.00 71.62 145 GLN A CA 1
ATOM 1089 C C . GLN A 1 145 ? 18.502 -6.646 -12.726 1.00 71.62 145 GLN A C 1
ATOM 1091 O O . GLN A 1 145 ? 17.331 -6.384 -12.997 1.00 71.62 145 GLN A O 1
ATOM 1096 N N . SER A 1 146 ? 19.493 -5.768 -12.910 1.00 67.19 146 SER A N 1
ATOM 1097 C CA . SER A 1 146 ? 19.282 -4.374 -13.339 1.00 67.19 146 SER A CA 1
ATOM 1098 C C . SER A 1 146 ? 18.537 -4.238 -14.666 1.00 67.19 146 SER A C 1
ATOM 1100 O O . SER A 1 146 ? 17.889 -3.225 -14.903 1.00 67.19 146 SER A O 1
ATOM 1102 N N . ASP A 1 147 ? 18.633 -5.257 -15.520 1.00 70.00 147 ASP A N 1
ATOM 1103 C CA . ASP A 1 147 ? 18.143 -5.201 -16.897 1.00 70.00 147 ASP A CA 1
ATOM 1104 C C . ASP A 1 147 ? 16.751 -5.838 -17.060 1.00 70.00 147 ASP A C 1
ATOM 1106 O O . ASP A 1 147 ? 16.206 -5.874 -18.163 1.00 70.00 147 ASP A O 1
ATOM 1110 N N . TRP A 1 148 ? 16.176 -6.377 -15.979 1.00 70.94 148 TRP A N 1
ATOM 1111 C CA . TRP A 1 148 ? 14.885 -7.064 -16.005 1.00 70.94 148 TRP A CA 1
ATOM 1112 C C . TRP A 1 148 ? 13.767 -6.157 -15.484 1.00 70.94 148 TRP A C 1
ATOM 1114 O O . TRP A 1 148 ? 13.983 -5.394 -14.539 1.00 70.94 148 TRP A O 1
ATOM 1124 N N . PRO A 1 149 ? 12.538 -6.264 -16.020 1.00 79.81 149 PRO A N 1
ATOM 1125 C CA . PRO A 1 149 ? 11.377 -5.610 -15.432 1.00 79.81 149 PRO A CA 1
ATOM 1126 C C . PRO A 1 149 ? 11.241 -5.935 -13.940 1.00 79.81 149 PRO A C 1
ATOM 1128 O O . PRO A 1 149 ? 11.416 -7.082 -13.532 1.00 79.81 149 PRO A O 1
ATOM 1131 N N . VAL A 1 150 ? 10.872 -4.937 -13.127 1.00 83.38 150 VAL A N 1
ATOM 1132 C CA . VAL A 1 150 ? 10.601 -5.113 -11.684 1.00 83.38 150 VAL A CA 1
ATOM 1133 C C . VAL A 1 150 ? 9.647 -6.276 -11.444 1.00 83.38 150 VAL A C 1
ATOM 1135 O O . VAL A 1 150 ? 9.845 -7.079 -10.538 1.00 83.38 150 VAL A O 1
ATOM 1138 N N . GLU A 1 151 ? 8.620 -6.381 -12.281 1.00 86.06 151 GLU A N 1
ATOM 1139 C CA . GLU A 1 151 ? 7.574 -7.378 -12.121 1.00 86.06 151 GLU A CA 1
ATOM 1140 C C . GLU A 1 151 ? 8.050 -8.820 -12.308 1.00 86.06 151 GLU A C 1
ATOM 1142 O O . GLU A 1 151 ? 7.559 -9.710 -11.617 1.00 86.06 151 GLU A O 1
ATOM 1147 N N . ASP A 1 152 ? 9.048 -9.046 -13.161 1.00 85.81 152 ASP A N 1
ATOM 1148 C CA . ASP A 1 152 ? 9.632 -10.374 -13.373 1.00 85.81 152 ASP A CA 1
ATOM 1149 C C . ASP A 1 152 ? 10.556 -10.788 -12.216 1.00 85.81 152 ASP A C 1
ATOM 1151 O O . ASP A 1 152 ? 10.893 -11.962 -12.065 1.00 85.81 152 ASP A O 1
ATOM 1155 N N . GLN A 1 153 ? 10.952 -9.829 -11.376 1.00 86.94 153 GLN A N 1
ATOM 1156 C CA . GLN A 1 153 ? 11.810 -10.040 -10.208 1.00 86.94 153 GLN A CA 1
ATOM 1157 C C . GLN A 1 153 ? 11.009 -10.203 -8.906 1.00 86.94 153 GLN A C 1
ATOM 1159 O O . GLN A 1 153 ? 11.576 -10.546 -7.867 1.00 86.94 153 GLN A O 1
ATOM 1164 N N . MET A 1 154 ? 9.692 -9.971 -8.937 1.00 90.88 154 MET A N 1
ATOM 1165 C CA . MET A 1 154 ? 8.810 -10.107 -7.778 1.00 90.88 154 MET A CA 1
ATOM 1166 C C . MET A 1 154 ? 8.731 -11.564 -7.308 1.00 90.88 154 MET A C 1
ATOM 1168 O O . MET A 1 154 ? 8.279 -12.448 -8.035 1.00 90.88 154 MET A O 1
ATOM 1172 N N . GLN A 1 155 ? 9.103 -11.809 -6.053 1.00 91.69 155 GLN A N 1
ATOM 1173 C CA . GLN A 1 155 ? 9.026 -13.134 -5.443 1.00 91.69 155 GLN A CA 1
ATOM 1174 C C . GLN A 1 155 ? 7.706 -13.284 -4.677 1.00 91.69 155 GLN A C 1
ATOM 1176 O O . GLN A 1 155 ? 7.414 -12.463 -3.802 1.00 91.69 155 GLN A O 1
ATOM 1181 N N . PRO A 1 156 ? 6.876 -14.298 -4.978 1.00 93.44 156 PRO A N 1
ATOM 1182 C CA . PRO A 1 156 ? 5.613 -14.488 -4.282 1.00 93.44 156 PRO A CA 1
ATOM 1183 C C . PRO A 1 156 ? 5.868 -14.844 -2.819 1.00 93.44 156 PRO A C 1
ATOM 1185 O O . PRO A 1 156 ? 6.632 -15.758 -2.519 1.00 93.44 156 PRO A O 1
ATOM 1188 N N . LEU A 1 157 ? 5.164 -14.180 -1.903 1.00 91.44 157 LEU A N 1
ATOM 1189 C CA . LEU A 1 157 ? 5.199 -14.566 -0.489 1.00 91.44 157 LEU A CA 1
ATOM 1190 C C . LEU A 1 157 ? 4.288 -15.767 -0.194 1.00 91.44 157 LEU A C 1
ATOM 1192 O O . LEU A 1 157 ? 4.355 -16.326 0.892 1.00 91.44 157 LEU A O 1
ATOM 1196 N N . GLY A 1 158 ? 3.443 -16.175 -1.148 1.00 84.19 158 GLY A N 1
ATOM 1197 C CA . GLY A 1 158 ? 2.530 -17.315 -0.998 1.00 84.19 158 GLY A CA 1
ATOM 1198 C C . GLY A 1 158 ? 1.248 -17.006 -0.218 1.00 84.19 158 GLY A C 1
ATOM 1199 O O . GLY A 1 158 ? 0.511 -17.927 0.120 1.00 84.19 158 GLY A O 1
ATOM 1200 N N . HIS A 1 159 ? 0.965 -15.728 0.045 1.00 83.81 159 HIS A N 1
ATOM 1201 C CA . HIS A 1 159 ? -0.208 -15.281 0.794 1.00 83.81 159 HIS A CA 1
ATOM 1202 C C . HIS A 1 159 ? -1.013 -14.239 0.008 1.00 83.81 159 HIS A C 1
ATOM 1204 O O . HIS A 1 159 ? -0.446 -13.377 -0.669 1.00 83.81 159 HIS A O 1
ATOM 1210 N N . GLY A 1 160 ? -2.339 -14.281 0.157 1.00 93.25 160 GLY A N 1
ATOM 1211 C CA . GLY A 1 160 ? -3.208 -13.147 -0.158 1.00 93.25 160 GLY A CA 1
ATOM 1212 C C . GLY A 1 160 ? -3.115 -12.073 0.928 1.00 93.25 160 GLY A C 1
ATOM 1213 O O . GLY A 1 160 ? -2.776 -12.360 2.080 1.00 93.25 160 GLY A O 1
ATOM 1214 N N . LEU A 1 161 ? -3.450 -10.827 0.590 1.00 94.50 161 LEU A N 1
ATOM 1215 C CA . LEU A 1 161 ? -3.309 -9.679 1.494 1.00 94.50 161 LEU A CA 1
ATOM 1216 C C . LEU A 1 161 ? -4.018 -9.876 2.846 1.00 94.50 161 LEU A C 1
ATOM 1218 O O . LEU A 1 161 ? -3.512 -9.450 3.886 1.00 94.50 161 LEU A O 1
ATOM 1222 N N . VAL A 1 162 ? -5.204 -10.497 2.832 1.00 93.56 162 VAL A N 1
ATOM 1223 C CA . VAL A 1 162 ? -6.002 -10.749 4.045 1.00 93.56 162 VAL A CA 1
ATOM 1224 C C . VAL A 1 162 ? -5.252 -11.645 5.017 1.00 93.56 162 VAL A C 1
ATOM 1226 O O . VAL A 1 162 ? -5.187 -11.314 6.203 1.00 93.56 162 VAL A O 1
ATOM 1229 N N . ASP A 1 163 ? -4.720 -12.756 4.513 1.00 93.00 163 ASP A N 1
ATOM 1230 C CA . ASP A 1 163 ? -4.025 -13.752 5.321 1.00 93.00 163 ASP A CA 1
ATOM 1231 C C . ASP A 1 163 ? -2.705 -13.174 5.812 1.00 93.00 163 ASP A C 1
ATOM 1233 O O . ASP A 1 163 ? -2.437 -13.186 7.006 1.00 93.00 163 ASP A O 1
ATOM 1237 N N . TRP A 1 164 ? -1.959 -12.507 4.931 1.00 93.88 164 TRP A N 1
ATOM 1238 C CA . TRP A 1 164 ? -0.680 -11.895 5.271 1.00 93.88 164 TRP A CA 1
ATOM 1239 C C . TRP A 1 164 ? -0.780 -10.838 6.389 1.00 93.88 164 TRP A C 1
ATOM 1241 O O . TRP A 1 164 ? -0.060 -10.902 7.388 1.00 93.88 164 TRP A O 1
ATOM 1251 N N . ILE A 1 165 ? -1.720 -9.886 6.285 1.00 92.38 165 ILE A N 1
ATOM 1252 C CA . ILE A 1 165 ? -1.966 -8.907 7.363 1.00 92.38 165 ILE A CA 1
ATOM 1253 C C . ILE A 1 165 ? -2.590 -9.589 8.588 1.00 92.38 165 ILE A C 1
ATOM 1255 O O . ILE A 1 165 ? -2.356 -9.171 9.724 1.00 92.38 165 ILE A O 1
ATOM 1259 N N . GLY A 1 166 ? -3.415 -10.616 8.376 1.00 91.19 166 GLY A N 1
ATOM 1260 C CA . GLY A 1 166 ? -4.055 -11.391 9.433 1.00 91.19 166 GLY A CA 1
ATOM 1261 C C . GLY A 1 166 ? -3.055 -12.131 10.318 1.00 91.19 166 GLY A C 1
ATOM 1262 O O . GLY A 1 166 ? -3.213 -12.108 11.542 1.00 91.19 166 GLY A O 1
ATOM 1263 N N . ASP A 1 167 ? -2.033 -12.727 9.715 1.00 90.75 167 ASP A N 1
ATOM 1264 C CA . ASP A 1 167 ? -0.949 -13.438 10.386 1.00 90.75 167 ASP A CA 1
ATOM 1265 C C . ASP A 1 167 ? -0.088 -12.460 11.177 1.00 90.75 167 ASP A C 1
ATOM 1267 O O . ASP A 1 167 ? 0.123 -12.652 12.375 1.00 90.75 167 ASP A O 1
ATOM 1271 N N . TRP A 1 168 ? 0.298 -11.334 10.569 1.00 89.88 168 TRP A N 1
ATOM 1272 C CA . TRP A 1 168 ? 0.979 -10.249 11.280 1.00 89.88 168 TRP A CA 1
ATOM 1273 C C . TRP A 1 168 ? 0.175 -9.744 12.487 1.00 89.88 168 TRP A C 1
ATOM 1275 O O . TRP A 1 168 ? 0.712 -9.554 13.581 1.00 89.88 168 TRP A O 1
ATOM 1285 N N . ALA A 1 169 ? -1.135 -9.551 12.313 1.00 88.88 169 ALA A N 1
ATOM 1286 C CA . ALA A 1 169 ? -2.004 -9.057 13.373 1.00 88.88 169 ALA A CA 1
ATOM 1287 C C . ALA A 1 169 ? -2.083 -10.022 14.571 1.00 88.88 169 ALA A C 1
ATOM 1289 O O . ALA A 1 169 ? -2.298 -9.578 15.700 1.00 88.88 169 ALA A O 1
ATOM 1290 N N . GLN A 1 170 ? -1.922 -11.324 14.328 1.00 86.31 170 GL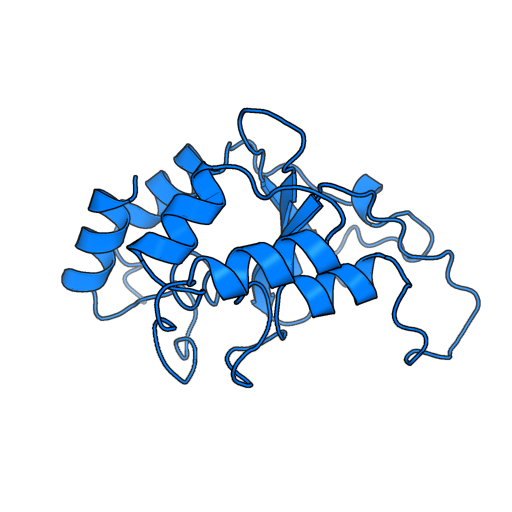N A N 1
ATOM 1291 C CA . GLN A 1 170 ? -2.025 -12.389 15.329 1.00 86.31 170 GLN A CA 1
ATOM 1292 C C . GLN A 1 170 ? -0.675 -12.838 15.892 1.00 86.31 170 GLN A C 1
ATOM 1294 O O . GLN A 1 170 ? -0.643 -13.394 16.991 1.00 86.31 170 GLN A O 1
ATOM 1299 N N . ALA A 1 171 ? 0.424 -12.604 15.173 1.00 81.94 171 ALA A N 1
ATOM 1300 C CA . ALA A 1 171 ? 1.760 -12.987 15.600 1.00 81.94 171 ALA A CA 1
ATOM 1301 C C . ALA A 1 171 ? 2.068 -12.406 16.986 1.00 81.94 171 ALA A C 1
ATOM 1303 O O . ALA A 1 171 ? 1.822 -11.228 17.249 1.00 81.94 171 ALA A O 1
ATOM 1304 N N . ALA A 1 172 ? 2.628 -13.209 17.890 1.00 64.06 172 ALA A N 1
ATOM 1305 C CA . ALA A 1 172 ? 3.094 -12.689 19.170 1.00 64.06 172 ALA A CA 1
ATOM 1306 C C . ALA A 1 172 ? 4.146 -11.585 18.931 1.00 64.06 172 ALA A C 1
ATOM 1308 O O . ALA A 1 172 ? 4.891 -11.657 17.949 1.00 64.06 172 ALA A O 1
ATOM 1309 N N . PRO A 1 173 ? 4.227 -10.546 19.784 1.00 55.22 173 PRO A N 1
ATOM 1310 C CA . PRO A 1 173 ? 5.314 -9.581 19.686 1.00 55.22 173 PRO A CA 1
ATOM 1311 C C . PRO A 1 173 ? 6.640 -10.341 19.752 1.00 55.22 173 PRO A C 1
ATOM 1313 O O . PRO A 1 173 ? 6.848 -11.122 20.681 1.00 55.22 173 PRO A O 1
ATOM 1316 N N . ALA A 1 174 ? 7.513 -10.137 18.760 1.00 49.19 174 ALA A N 1
ATOM 1317 C CA . ALA A 1 174 ? 8.853 -10.702 18.787 1.00 49.19 174 ALA A CA 1
ATOM 1318 C C . ALA A 1 174 ? 9.526 -10.235 20.083 1.00 49.19 174 ALA A C 1
ATOM 1320 O O . ALA A 1 174 ? 9.798 -9.042 20.264 1.00 49.19 174 ALA A O 1
ATOM 1321 N N . VAL A 1 175 ? 9.708 -11.171 21.015 1.00 36.31 175 VAL A N 1
ATOM 1322 C CA . VAL A 1 175 ? 10.457 -10.943 22.243 1.00 36.31 175 VAL A CA 1
ATOM 1323 C C . VAL A 1 175 ? 11.898 -10.790 21.785 1.00 36.31 175 VAL A C 1
ATOM 1325 O O . VAL A 1 175 ? 12.562 -11.769 21.465 1.00 36.31 175 VAL A O 1
ATOM 1328 N N . SER A 1 176 ? 12.339 -9.547 21.630 1.00 38.34 176 SER A N 1
ATOM 1329 C CA . SER A 1 176 ? 13.743 -9.228 21.411 1.00 38.34 176 SER A CA 1
ATOM 1330 C C . SER A 1 176 ? 14.510 -9.718 22.638 1.00 38.34 176 SER A C 1
ATOM 1332 O O . SER A 1 176 ? 14.374 -9.119 23.707 1.00 38.34 176 SER A O 1
ATOM 1334 N N . GLY A 1 177 ? 15.197 -10.852 22.487 1.00 32.41 177 GLY A N 1
ATOM 1335 C CA . GLY A 1 177 ? 16.260 -11.295 23.387 1.00 32.41 177 GLY A CA 1
ATOM 1336 C C . GLY A 1 177 ? 17.532 -10.493 23.176 1.00 32.41 177 GLY A C 1
ATOM 1337 O O . GLY A 1 177 ? 17.667 -9.882 22.090 1.00 32.41 177 GLY A O 1
#

Sequence (177 aa):
MAAAVSRRLHQTSRFTDMLPPARDGIGPALTAKEQEAVEAQLGWKLPPLLVFLYQRIGNGGFGPGYGLMELAATQKRGFGGNAIAVLNFLRGDDSSLEGKDQPPPALRAGVLPLVYWGCTAYTLVDCRAPDLPVFSWDCDGPDAQSDWPVEDQMQPLGHGLVDWIGDWAQAAPAVSG

Solvent-accessible surface area (backbone atoms only — not comparable to full-atom values): 9886 Å² total; per-residue (Å²): 86,70,70,42,39,54,47,36,54,73,76,37,99,52,48,25,74,36,80,76,53,30,87,78,45,61,35,68,50,48,46,73,69,56,49,53,54,45,27,64,73,70,74,49,80,74,46,69,67,57,52,48,46,24,42,72,76,11,33,16,24,38,45,62,37,46,5,29,39,25,61,64,72,90,57,101,58,63,75,84,48,24,22,51,61,47,41,34,50,43,40,45,72,50,72,86,73,80,76,75,99,58,61,61,29,52,46,61,92,53,57,43,52,39,27,36,65,57,101,58,33,34,32,34,31,34,61,77,48,96,60,26,44,31,25,40,39,37,73,80,39,100,81,48,55,80,78,51,40,49,59,82,61,48,41,74,69,85,37,33,46,63,56,51,54,33,49,62,31,65,52,74,80,82,77,83,124

Mean predicted aligned error: 7.55 Å

Secondary structure (DSSP, 8-state):
-HHHHHHHHHH-S-SBSSSS--TT-SPPPPPHHHHHHHHHHHTSPPPHHHHHHHHHT-SSS-BSTT-BPPSS-SS--SSS--HHHHHHHHHT--TT---S-PPP----TTEEEEEEEETTEEEEEETTSTT-EEEEEETTSTT--TTS-HHHHPEEEEEEHHHHHHHHHHSPP----

Nearest PDB structures (foldseek):
  8aj2-assembly1_A  TM=5.599E-01  e=5.942E-03  Saccharomyces cerevisiae
  7uhy-assembly1_B-2  TM=4.971E-01  e=3.417E+00  Homo sapiens
  7uhy-assembly1_A-2  TM=4.897E-01  e=4.965E+00  Homo sapiens
  5kz5-assembly1_J  TM=1.971E-01  e=2.663E+00  Homo sapiens

Foldseek 3Di:
DVVLLVVLVVVDVAQELDPPAFPVAAAAAQDPVNQVVLCVLLVHHFDVVVNCCRRPGHQWRGFYASTWFRSADPDQTGDPGHFSVVVCQLCQVDPPPPDDDFDGQHDDRQKIFTDDRDDFKTKIWRRVDPLGWIWIFGCPDPQHDRRDHRVVRTHTPPHRPCVRRVCRSPDDRPPDD

pLDDT: mean 80.52, std 15.82, range [32.41, 96.88]

Radius of gyration: 15.84 Å; Cα contacts (8 Å, |Δi|>4): 316; chains: 1; bounding box: 36×32×44 Å